Protein AF-0000000070129165 (afdb_homodimer)

Sequence (294 aa):
MSQAIEGIQTKIGHTFGNQRLCDEALTAAGVTLRMSATSQVHHLDGNAALALIGDGILQIGVGLRSRGLGESKGEASDRLKNIVSNKNLASIFDTAQLGPHVIGNPSQWGAISAKTKATVVEALLGAVYVDAGIEAAFAVMRHLQIEMSQAIEGIQTKIGHTFGNQRLCDEALTAAGVTLRMSATSQVHHLDGNAALALIGDGILQIGVGLRSRGLGESKGEASDRLKNIVSNKNLASIFDTAQLGPHVIGNPSQWGAISAKTKATVVEALLGAVYVDAGIEAAFAVMRHLQIE

Organism: Pyricularia oryzae (strain 70-15 / ATCC MYA-4617 / FGSC 8958) (NCBI:txid242507)

InterPro domains:
  IPR000999 Ribonuclease III domain [PF00636] (49-133)
  IPR000999 Ribonuclease III domain [PS50142] (5-133)
  IPR000999 Ribonuclease III domain [SM00535] (20-147)
  IPR000999 Ribonuclease III domain [cd00593] (20-144)
  IPR036389 Ribonuclease III, endonuclease domain superfamily [G3DSA:1.10.1520.10] (4-146)
  IPR036389 Ribonuclease III, endonuclease domain superfamily [SSF69065] (3-145)

pLDDT: mean 90.14, std 11.99, range [49.09, 98.81]

Solvent-accessible surface area (backbone atoms only — not comparable to full-atom values): 14797 Å² total; per-residue (Å²): 126,58,70,66,55,54,52,50,25,62,57,43,68,46,82,66,85,52,57,64,40,55,55,36,15,30,20,32,62,80,38,80,40,79,42,68,68,65,103,57,76,40,46,31,30,28,14,39,35,32,18,38,21,12,49,11,50,53,35,29,53,47,15,53,51,27,49,75,69,29,42,43,58,68,54,39,51,52,49,44,52,52,54,70,25,40,69,47,29,22,50,42,31,56,75,54,61,48,67,91,65,54,38,64,67,80,44,87,80,71,55,72,46,47,60,58,34,20,43,33,51,23,1,42,36,18,29,37,26,76,65,64,31,64,69,52,23,49,51,27,36,45,67,59,61,68,104,127,60,69,67,55,54,53,48,24,62,56,42,69,48,82,68,87,53,58,64,41,56,54,37,16,32,20,31,62,80,39,80,38,81,42,67,70,64,101,56,76,41,46,32,28,28,14,38,34,34,18,39,22,13,49,11,51,52,35,29,53,48,16,52,49,26,51,74,69,28,42,43,59,67,57,41,51,52,50,44,53,51,54,70,24,40,69,48,29,22,50,43,31,58,75,53,62,48,67,91,65,55,38,65,69,82,44,88,79,72,55,72,46,49,61,57,33,20,42,34,50,24,2,43,36,17,28,37,26,76,64,64,31,64,69,50,24,51,50,27,36,45,68,58,61,67,105

Foldseek 3Di:
DPPLLVLLCVLLVHDFPDSVLLLLLQEFFQDWDWDCDDPDTDIDRRLQVLLVQLLVLLLVVLVVVCVVVVHDPVVSVVLSCVLLPLVNQLVLLVVSPSLVSHHDQVDPVSDRDSVRSSSSSSSVLSSQCVRPRSVSSVVSCVSSPSD/DPPLLVLLCVLLVHDFPDSVLLLLLQEFFQDWDWDCDDPDTDIDRRLQVLLVQLLVLLLVVLVVVCVVVVHDPVVSVVLSCVLLPLVNQLVLLVVSPSLVSHHDQVDPVSDRDSNRSSSSSSSVLSSQCVRPRSVSSVVSCVSSPSD

Radius of gyration: 19.72 Å; Cα contacts (8 Å, |Δi|>4): 554; chains: 2; bounding box: 50×63×51 Å

Nearest PDB structures (foldseek):
  3o2r-assembly2_D  TM=8.452E-01  e=4.285E-07  Campylobacter jejuni subsp. jejuni NCTC 11168 = ATCC 700819
  3n3w-assembly1_B  TM=8.036E-01  e=5.328E-07  Campylobacter jejuni subsp. jejuni NCTC 11168 = ATCC 700819
  1o0w-assembly1_A  TM=7.285E-01  e=4.708E-06  Thermotoga maritima
  3rv0-assembly1_A  TM=7.231E-01  e=2.612E-03  Vanderwaltozyma polyspora DSM 70294
  7dey-assembly2_D  TM=7.541E-01  e=2.437E-02  Scheffersomyces stipitis CBS 6054

Structure (mmCIF, N/CA/C/O backbone):
data_AF-0000000070129165-model_v1
#
loop_
_entity.id
_entity.type
_entity.pdbx_description
1 polymer 'RNase III domain-containing protein'
#
loop_
_atom_site.group_PDB
_atom_site.id
_atom_site.type_symbol
_atom_site.label_atom_id
_atom_site.label_alt_id
_atom_site.label_comp_id
_atom_site.label_asym_id
_atom_site.label_entity_id
_atom_site.label_seq_id
_atom_site.pdbx_PDB_ins_code
_atom_site.Cartn_x
_atom_site.Cartn_y
_atom_site.Cartn_z
_atom_site.occupancy
_atom_site.B_iso_or_equiv
_atom_site.auth_seq_id
_atom_site.auth_comp_id
_atom_site.auth_asym_id
_atom_site.auth_atom_id
_atom_site.pdbx_PDB_model_num
ATOM 1 N N . MET A 1 1 ? 1.977 -18.234 -25.859 1 54.56 1 MET A N 1
ATOM 2 C CA . MET A 1 1 ? 1.803 -18.172 -24.422 1 54.56 1 MET A CA 1
ATOM 3 C C . MET A 1 1 ? 1.59 -19.578 -23.844 1 54.56 1 MET A C 1
ATOM 5 O O . MET A 1 1 ? 0.8 -20.359 -24.359 1 54.56 1 MET A O 1
ATOM 9 N N . SER A 1 2 ? 2.389 -19.875 -22.781 1 67.75 2 SER A N 1
ATOM 10 C CA . SER A 1 2 ? 2.207 -21.234 -22.281 1 67.75 2 SER A CA 1
ATOM 11 C C . SER A 1 2 ? 0.788 -21.453 -21.766 1 67.75 2 SER A C 1
ATOM 13 O O . SER A 1 2 ? 0.12 -20.5 -21.359 1 67.75 2 SER A O 1
ATOM 15 N N . GLN A 1 3 ? 0.214 -22.531 -22.125 1 70.56 3 GLN A N 1
ATOM 16 C CA . GLN A 1 3 ? -1.115 -22.906 -21.656 1 70.56 3 GLN A CA 1
ATOM 17 C C . GLN A 1 3 ? -1.292 -22.594 -20.172 1 70.56 3 GLN A C 1
ATOM 19 O O . GLN A 1 3 ? -2.369 -22.172 -19.75 1 70.56 3 GLN A O 1
ATOM 24 N N . ALA A 1 4 ? -0.262 -22.641 -19.5 1 74 4 ALA A N 1
ATOM 25 C CA . ALA A 1 4 ? -0.307 -22.422 -18.062 1 74 4 ALA A CA 1
ATOM 26 C C . ALA A 1 4 ? -0.581 -20.953 -17.75 1 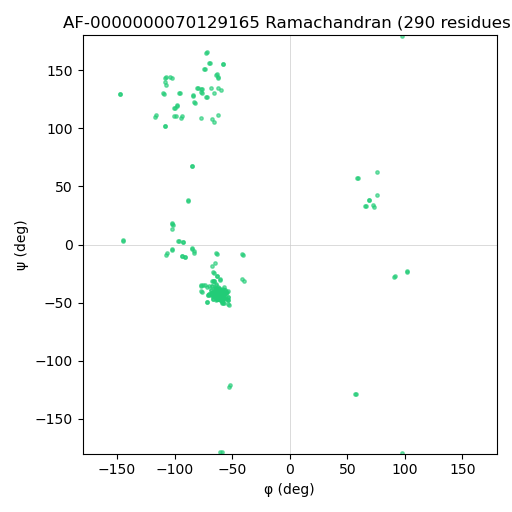74 4 ALA A C 1
ATOM 28 O O . ALA A 1 4 ? -1.402 -20.641 -16.891 1 74 4 ALA A O 1
ATOM 29 N N . ILE A 1 5 ? -0.028 -20.156 -18.547 1 81.56 5 ILE A N 1
ATOM 30 C CA . ILE A 1 5 ? -0.187 -18.719 -18.312 1 81.56 5 ILE A CA 1
ATOM 31 C C . ILE A 1 5 ? -1.601 -18.297 -18.688 1 81.56 5 ILE A C 1
ATOM 33 O O . ILE A 1 5 ? -2.203 -17.453 -18.016 1 81.56 5 ILE A O 1
ATOM 37 N N . GLU A 1 6 ? -2.107 -18.938 -19.719 1 84.12 6 GLU A N 1
ATOM 38 C CA . GLU A 1 6 ? -3.465 -18.609 -20.141 1 84.12 6 GLU A CA 1
ATOM 39 C C . GLU A 1 6 ? -4.484 -18.969 -19.062 1 84.12 6 GLU A C 1
ATOM 41 O O . GLU A 1 6 ? -5.453 -18.234 -18.859 1 84.12 6 GLU A O 1
ATOM 46 N N . GLY A 1 7 ? -4.254 -20.047 -18.5 1 87.38 7 GLY A N 1
ATOM 47 C CA . GLY A 1 7 ? -5.137 -20.484 -17.422 1 87.38 7 GLY A CA 1
ATOM 48 C C . GLY A 1 7 ? -5.156 -19.516 -16.25 1 87.38 7 GLY A C 1
ATOM 49 O O . GLY A 1 7 ? -6.223 -19.188 -15.727 1 87.38 7 GLY A O 1
ATOM 50 N N . ILE A 1 8 ? -4.047 -18.984 -15.922 1 90.19 8 ILE A N 1
ATOM 51 C CA . ILE A 1 8 ? -3.93 -18.078 -14.789 1 90.19 8 ILE A CA 1
ATOM 52 C C . ILE A 1 8 ? -4.617 -16.75 -15.125 1 90.19 8 ILE A C 1
ATOM 54 O O . ILE A 1 8 ? -5.32 -16.188 -14.289 1 90.19 8 ILE A O 1
ATOM 58 N N . GLN A 1 9 ? -4.383 -16.297 -16.281 1 93.19 9 GLN A N 1
ATOM 59 C CA . GLN A 1 9 ? -4.953 -15.031 -16.734 1 93.19 9 GLN A CA 1
ATOM 60 C C . GLN A 1 9 ? -6.48 -15.07 -16.672 1 93.19 9 GLN A C 1
ATOM 62 O O . GLN A 1 9 ? -7.109 -14.094 -16.25 1 93.19 9 GLN A O 1
ATOM 67 N N . THR A 1 10 ? -7.043 -16.234 -17.062 1 92.38 10 THR A N 1
ATOM 68 C CA . THR A 1 10 ? -8.492 -16.422 -16.984 1 92.38 10 THR A CA 1
ATOM 69 C C . THR A 1 10 ? -8.945 -16.438 -15.523 1 92.38 10 THR A C 1
ATOM 71 O O . THR A 1 10 ? -9.945 -15.805 -15.172 1 92.38 10 THR A O 1
ATOM 74 N N . LYS A 1 11 ? -8.227 -17.078 -14.734 1 93.88 11 LYS A N 1
ATOM 75 C CA . LYS A 1 11 ? -8.586 -17.25 -13.336 1 93.88 11 LYS A CA 1
ATOM 76 C C . LYS A 1 11 ? -8.547 -15.93 -12.578 1 93.88 11 LYS A C 1
ATOM 78 O O . LYS A 1 11 ? -9.344 -15.703 -11.672 1 93.88 11 LYS A O 1
ATOM 83 N N . ILE A 1 12 ? -7.637 -15.008 -12.992 1 95.56 12 ILE A N 1
ATOM 84 C CA . ILE A 1 12 ? -7.52 -13.766 -12.234 1 95.56 12 ILE A CA 1
ATOM 85 C C . ILE A 1 12 ? -8.227 -12.641 -12.984 1 95.56 12 ILE A C 1
ATOM 87 O O . ILE A 1 12 ? -8.312 -11.508 -12.492 1 95.56 12 ILE A O 1
ATOM 91 N N . GLY A 1 13 ? -8.727 -12.938 -14.18 1 96.25 13 GLY A N 1
ATOM 92 C CA . GLY A 1 13 ? -9.484 -11.961 -14.945 1 96.25 13 GLY A CA 1
ATOM 93 C C . GLY A 1 13 ? -8.625 -10.859 -15.531 1 96.25 13 GLY A C 1
ATOM 94 O O . GLY A 1 13 ? -9.031 -9.695 -15.555 1 96.25 13 GLY A O 1
ATOM 95 N N . HIS A 1 14 ? -7.375 -11.234 -15.906 1 97.75 14 HIS A N 1
ATOM 96 C CA . HIS A 1 14 ? -6.469 -10.242 -16.484 1 97.75 14 HIS A CA 1
ATOM 97 C C . HIS A 1 14 ? -5.539 -10.875 -17.5 1 97.75 14 HIS A C 1
ATOM 99 O O . HIS A 1 14 ? -4.91 -11.898 -17.234 1 97.75 14 HIS A O 1
ATOM 105 N N . THR A 1 15 ? -5.465 -10.273 -18.672 1 96.75 15 THR A N 1
ATOM 106 C CA . THR A 1 15 ? -4.512 -10.688 -19.703 1 96.75 15 THR A CA 1
ATOM 107 C C . THR A 1 15 ? -3.277 -9.797 -19.688 1 96.75 15 THR A C 1
ATOM 109 O O . THR A 1 15 ? -3.367 -8.602 -19.969 1 96.75 15 THR A O 1
ATOM 112 N N . PHE A 1 16 ? -2.189 -10.391 -19.453 1 96.88 16 PHE A N 1
ATOM 113 C CA . PHE A 1 16 ? -0.949 -9.641 -19.312 1 96.88 16 PHE A CA 1
ATOM 114 C C . PHE A 1 16 ? -0.438 -9.195 -20.688 1 96.88 16 PHE A C 1
ATOM 116 O O . PHE A 1 16 ? -0.355 -10 -21.609 1 96.88 16 PHE A O 1
ATOM 123 N N . GLY A 1 17 ? -0.117 -7.934 -20.781 1 96.12 17 GLY A N 1
ATOM 124 C CA . GLY A 1 17 ? 0.65 -7.488 -21.922 1 96.12 17 GLY A CA 1
ATOM 125 C C . GLY A 1 17 ? 2.057 -8.055 -21.969 1 96.12 17 GLY A C 1
ATOM 126 O O . GLY A 1 17 ? 2.551 -8.438 -23.031 1 96.12 17 GLY A O 1
ATOM 127 N N . ASN A 1 18 ? 2.729 -8.094 -20.781 1 94.69 18 ASN A N 1
ATOM 128 C CA . ASN A 1 18 ? 4.023 -8.727 -20.562 1 94.69 18 ASN A CA 1
ATOM 129 C C . ASN A 1 18 ? 3.889 -10 -19.734 1 94.69 18 ASN A C 1
ATOM 131 O O . ASN A 1 18 ? 3.869 -9.953 -18.516 1 94.69 18 ASN A O 1
ATOM 135 N N . GLN A 1 19 ? 3.941 -11.031 -20.359 1 92.69 19 GLN A N 1
ATOM 136 C CA . GLN A 1 19 ? 3.68 -12.312 -19.734 1 92.69 19 GLN A CA 1
ATOM 137 C C . GLN A 1 19 ? 4.75 -12.641 -18.688 1 92.69 19 GLN A C 1
ATOM 139 O O . GLN A 1 19 ? 4.512 -13.438 -17.781 1 92.69 19 GLN A O 1
ATOM 144 N N . ARG A 1 20 ? 5.902 -12.086 -18.828 1 92.12 20 ARG A N 1
ATOM 145 C CA . ARG A 1 20 ? 6.984 -12.344 -17.891 1 92.12 20 ARG A CA 1
ATOM 146 C C . ARG A 1 20 ? 6.59 -11.914 -16.484 1 92.12 20 ARG A C 1
ATOM 148 O O . ARG A 1 20 ? 7.078 -12.469 -15.492 1 92.12 20 ARG A O 1
ATOM 155 N N . LEU A 1 21 ? 5.738 -10.906 -16.422 1 95.62 21 LEU A N 1
ATOM 156 C CA . LEU A 1 21 ? 5.258 -10.438 -15.117 1 95.62 21 LEU A CA 1
ATOM 157 C C . LEU A 1 21 ? 4.445 -11.516 -14.414 1 95.62 21 LEU A C 1
ATOM 159 O O . LEU A 1 21 ? 4.543 -11.688 -13.195 1 95.62 21 LEU A O 1
ATOM 163 N N . CYS A 1 22 ? 3.68 -12.211 -15.195 1 94.81 22 CYS A N 1
ATOM 164 C CA . CYS A 1 22 ? 2.912 -13.32 -14.633 1 94.81 22 CYS A CA 1
ATOM 165 C C . CYS A 1 22 ? 3.836 -14.43 -14.141 1 94.81 22 CYS A C 1
ATOM 167 O O . CYS A 1 22 ? 3.658 -14.945 -13.039 1 94.81 22 CYS A O 1
ATOM 169 N N . ASP A 1 23 ? 4.797 -14.734 -14.938 1 92.12 23 ASP A N 1
ATOM 170 C CA . ASP A 1 23 ? 5.766 -15.766 -14.555 1 92.12 23 ASP A CA 1
ATOM 171 C C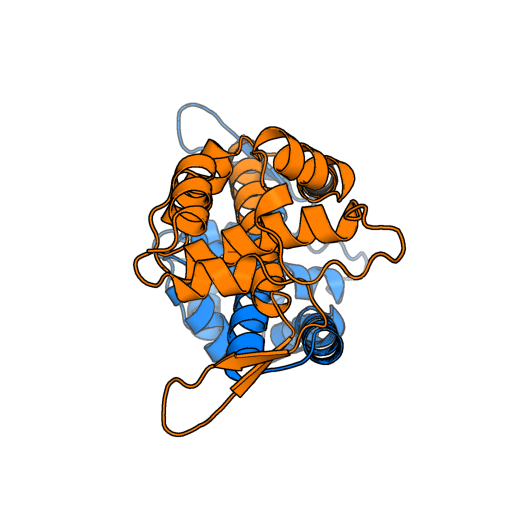 . ASP A 1 23 ? 6.492 -15.383 -13.266 1 92.12 23 ASP A C 1
ATOM 173 O O . ASP A 1 23 ? 6.684 -16.219 -12.383 1 92.12 23 ASP A O 1
ATOM 177 N N . GLU A 1 24 ? 6.914 -14.156 -13.242 1 93.88 24 GLU A N 1
ATOM 178 C CA . GLU A 1 24 ? 7.598 -13.664 -12.055 1 93.88 24 GLU A CA 1
ATOM 179 C C . GLU A 1 24 ? 6.707 -13.789 -10.82 1 93.88 24 GLU A C 1
ATOM 181 O O . GLU A 1 24 ? 7.168 -14.227 -9.758 1 93.88 24 GLU A O 1
ATOM 186 N N . ALA A 1 25 ? 5.434 -13.438 -10.938 1 96.56 25 ALA A N 1
ATOM 187 C CA . ALA A 1 25 ? 4.496 -13.461 -9.82 1 96.56 25 ALA A CA 1
ATOM 188 C C . ALA A 1 25 ? 4.301 -14.875 -9.297 1 96.56 25 ALA A C 1
ATOM 190 O O . ALA A 1 25 ? 4.059 -15.078 -8.102 1 96.56 25 ALA A O 1
ATOM 191 N N . LEU A 1 26 ? 4.484 -15.852 -10.164 1 94.12 26 LEU A N 1
ATOM 192 C CA . LEU A 1 26 ? 4.219 -17.234 -9.82 1 94.12 26 LEU A CA 1
ATOM 193 C C . LEU A 1 26 ? 5.484 -17.922 -9.312 1 94.12 26 LEU A C 1
ATOM 195 O O . LEU A 1 26 ? 5.445 -19.094 -8.914 1 94.12 26 LEU A O 1
ATOM 199 N N . THR A 1 27 ? 6.504 -17.203 -9.234 1 92.12 27 THR A N 1
ATOM 200 C CA . THR A 1 27 ? 7.77 -17.75 -8.766 1 92.12 27 THR A CA 1
ATOM 201 C C . THR A 1 27 ? 8.008 -17.391 -7.305 1 92.12 27 THR A C 1
ATOM 203 O O . THR A 1 27 ? 8.109 -16.219 -6.957 1 92.12 27 THR A O 1
ATOM 206 N N . ALA A 1 28 ? 8.078 -18.391 -6.48 1 90.12 28 ALA A N 1
ATOM 207 C CA . ALA A 1 28 ? 8.211 -18.188 -5.039 1 90.12 28 ALA A CA 1
ATOM 208 C C . ALA A 1 28 ? 9.461 -17.375 -4.711 1 90.12 28 ALA A C 1
ATOM 210 O O . ALA A 1 28 ? 10.461 -17.453 -5.426 1 90.12 28 ALA A O 1
ATOM 211 N N . ALA A 1 29 ? 9.383 -16.734 -3.582 1 84.62 29 ALA A N 1
ATOM 212 C CA . ALA A 1 29 ? 10.547 -16.016 -3.062 1 84.62 29 ALA A CA 1
ATOM 213 C C . ALA A 1 29 ? 11.703 -16.984 -2.775 1 84.62 29 ALA A C 1
ATOM 215 O O . ALA A 1 29 ? 11.477 -18.109 -2.34 1 84.62 29 ALA A O 1
ATOM 216 N N . GLY A 1 30 ? 12.883 -16.5 -3.045 1 82.44 30 GLY A N 1
ATOM 217 C CA . GLY A 1 30 ? 14.047 -17.344 -2.838 1 82.44 30 GLY A CA 1
ATOM 218 C C . GLY A 1 30 ? 14.602 -17.938 -4.125 1 82.44 30 GLY A C 1
ATOM 219 O O . GLY A 1 30 ? 15.75 -18.391 -4.164 1 82.44 30 GLY A O 1
ATOM 220 N N . VAL A 1 31 ? 13.695 -17.984 -5.07 1 82.06 31 VAL A N 1
ATOM 221 C CA . VAL A 1 31 ? 14.148 -18.438 -6.383 1 82.06 31 VAL A CA 1
ATOM 222 C C . VAL A 1 31 ? 14.75 -17.266 -7.152 1 82.06 31 VAL A C 1
ATOM 224 O O . VAL A 1 31 ? 14.133 -16.203 -7.266 1 82.06 31 VAL A O 1
ATOM 227 N N . THR A 1 32 ? 15.891 -17.422 -7.645 1 83.81 32 THR A N 1
ATOM 228 C CA . THR A 1 32 ? 16.547 -16.344 -8.398 1 83.81 32 THR A CA 1
ATOM 229 C C . THR A 1 32 ? 16.062 -16.328 -9.844 1 83.81 32 THR A C 1
ATOM 231 O O . THR A 1 32 ? 16.109 -17.359 -10.531 1 83.81 32 THR A O 1
ATOM 234 N N . LEU A 1 33 ? 15.523 -15.203 -10.273 1 84 33 LEU A N 1
ATOM 235 C CA . LEU A 1 33 ? 15.109 -15 -11.664 1 84 33 LEU A CA 1
ATOM 236 C C . LEU A 1 33 ? 16.031 -14.008 -12.359 1 84 33 LEU A C 1
ATOM 238 O O . LEU A 1 33 ? 16.328 -12.945 -11.812 1 84 33 LEU A O 1
ATOM 242 N N . ARG A 1 34 ? 16.484 -14.344 -13.453 1 79.06 34 ARG A N 1
ATOM 243 C CA . ARG A 1 34 ? 17.344 -13.461 -14.234 1 79.06 34 ARG A CA 1
ATOM 244 C C . ARG A 1 34 ? 16.531 -12.648 -15.234 1 79.06 34 ARG A C 1
ATOM 246 O O . ARG A 1 34 ? 15.742 -13.203 -16 1 79.06 34 ARG A O 1
ATOM 253 N N . MET A 1 35 ? 16.406 -11.398 -15.039 1 72.31 35 MET A N 1
ATOM 254 C CA . MET A 1 35 ? 15.711 -10.539 -16 1 72.31 35 MET A CA 1
ATOM 255 C C . MET A 1 35 ? 16.719 -9.789 -16.875 1 72.31 35 MET A C 1
ATOM 257 O O . MET A 1 35 ? 17.719 -9.289 -16.375 1 72.31 35 MET A O 1
ATOM 261 N N . SER A 1 36 ? 16.734 -10.172 -18.109 1 62.53 36 SER A N 1
ATOM 262 C CA . SER A 1 36 ? 17.688 -9.555 -19.031 1 62.53 36 SER A CA 1
ATOM 263 C C . SER A 1 36 ? 17.094 -8.297 -19.656 1 62.53 36 SER A C 1
ATOM 265 O O . SER A 1 36 ? 16.188 -8.375 -20.484 1 62.53 36 SER A O 1
ATOM 267 N N . ALA A 1 37 ? 16.391 -7.566 -18.984 1 52.41 37 ALA A N 1
ATOM 268 C CA . ALA A 1 37 ? 16 -6.449 -19.844 1 52.41 37 ALA A CA 1
ATOM 269 C C . ALA A 1 37 ? 17.219 -5.805 -20.484 1 52.41 37 ALA A C 1
ATOM 271 O O . ALA A 1 37 ? 17.891 -6.426 -21.312 1 52.41 37 ALA A O 1
ATOM 272 N N . THR A 1 38 ? 17.359 -4.457 -20.219 1 49.09 38 THR A N 1
ATOM 273 C CA . THR A 1 38 ? 18.484 -3.777 -20.859 1 49.09 38 THR A CA 1
ATOM 274 C C . THR A 1 38 ? 19.812 -4.422 -20.453 1 49.09 38 THR A C 1
ATOM 276 O O . THR A 1 38 ? 19.844 -5.293 -19.594 1 49.09 38 THR A O 1
ATOM 279 N N . SER A 1 39 ? 20.969 -3.838 -20.969 1 52.66 39 SER A N 1
ATOM 280 C CA . SER A 1 39 ? 22.375 -4.215 -20.859 1 52.66 39 SER A CA 1
ATOM 281 C C . SER A 1 39 ? 22.719 -4.664 -19.438 1 52.66 39 SER A C 1
ATOM 283 O O . SER A 1 39 ? 23.812 -5.148 -19.188 1 52.66 39 SER A O 1
ATOM 285 N N . GLN A 1 40 ? 21.734 -4.473 -18.531 1 56.25 40 GLN A N 1
ATOM 286 C CA . GLN A 1 40 ? 22.109 -4.855 -17.172 1 56.25 40 GLN A CA 1
ATOM 287 C C . GLN A 1 40 ? 21.234 -6.004 -16.672 1 56.25 40 GLN A C 1
ATOM 289 O O . GLN A 1 40 ? 20 -5.945 -16.766 1 56.25 40 GLN A O 1
ATOM 294 N N . VAL A 1 41 ? 21.797 -7.172 -16.531 1 60.84 41 VAL A N 1
ATOM 295 C CA . VAL A 1 41 ? 21.188 -8.367 -15.969 1 60.84 41 VAL A CA 1
ATOM 296 C C . VAL A 1 41 ? 20.891 -8.164 -14.484 1 60.84 41 VAL A C 1
ATOM 298 O O . VAL A 1 41 ? 21.766 -7.773 -13.719 1 60.84 41 VAL A O 1
ATOM 301 N N . HIS A 1 42 ? 19.531 -7.961 -14.148 1 70.62 42 HIS A N 1
ATOM 302 C CA . HIS A 1 42 ? 19.266 -7.945 -12.719 1 70.62 42 HIS A CA 1
ATOM 303 C C . HIS A 1 42 ? 18.547 -9.219 -12.273 1 70.62 42 HIS A C 1
ATOM 305 O O . HIS A 1 42 ? 17.922 -9.906 -13.094 1 70.62 42 HIS A O 1
ATOM 311 N N . HIS A 1 43 ? 18.969 -9.586 -11.039 1 83.69 43 HIS A N 1
ATOM 312 C CA . HIS A 1 43 ? 18.375 -10.766 -10.414 1 83.69 43 HIS A CA 1
ATOM 313 C C . HIS A 1 43 ? 17.219 -10.391 -9.492 1 83.69 43 HIS A C 1
ATOM 315 O O . HIS A 1 43 ? 17.297 -9.391 -8.773 1 83.69 43 HIS A O 1
ATOM 321 N N . LEU A 1 44 ? 16.172 -11.094 -9.734 1 88.94 44 LEU A N 1
ATOM 322 C CA . LEU A 1 44 ? 15.016 -10.898 -8.859 1 88.94 44 LEU A CA 1
ATOM 323 C C . LEU A 1 44 ? 14.906 -12.039 -7.852 1 88.94 44 LEU A C 1
ATOM 325 O O . LEU A 1 44 ? 15.234 -13.188 -8.164 1 88.94 44 LEU A O 1
ATOM 329 N N . ASP A 1 45 ? 14.508 -11.75 -6.68 1 91.88 45 ASP A N 1
ATOM 330 C CA . ASP A 1 45 ? 14.211 -12.742 -5.645 1 91.88 45 ASP A CA 1
ATOM 331 C C . ASP A 1 45 ? 12.781 -13.258 -5.773 1 91.88 45 ASP A C 1
ATOM 333 O O . ASP A 1 45 ? 11.93 -12.961 -4.934 1 91.88 45 ASP A O 1
ATOM 337 N N . GLY A 1 46 ? 12.562 -13.992 -6.871 1 93.88 46 GLY A N 1
ATOM 338 C CA . GLY A 1 46 ? 11.227 -14.477 -7.172 1 93.88 46 GLY A CA 1
ATOM 339 C C . GLY A 1 46 ? 10.203 -13.359 -7.289 1 93.88 46 GLY A C 1
ATOM 340 O O . GLY A 1 46 ? 10.422 -12.383 -8.008 1 93.88 46 GLY A O 1
ATOM 341 N N . ASN A 1 47 ? 9.148 -13.586 -6.547 1 95.88 47 ASN A N 1
ATOM 342 C CA . ASN A 1 47 ? 8.062 -12.617 -6.664 1 95.88 47 ASN A CA 1
ATOM 343 C C . ASN A 1 47 ? 8.047 -11.656 -5.48 1 95.88 47 ASN A C 1
ATOM 345 O O . ASN A 1 47 ? 7.059 -10.953 -5.258 1 95.88 47 ASN A O 1
ATOM 349 N N . ALA A 1 48 ? 9.109 -11.547 -4.746 1 95.5 48 ALA A N 1
ATOM 350 C CA . ALA A 1 48 ? 9.133 -10.82 -3.48 1 95.5 48 ALA A CA 1
ATOM 351 C C . ALA A 1 48 ? 8.812 -9.344 -3.693 1 95.5 48 ALA A C 1
ATOM 353 O O . ALA A 1 48 ? 8 -8.766 -2.965 1 95.5 48 ALA A O 1
ATOM 354 N N . ALA A 1 49 ? 9.414 -8.75 -4.637 1 96.12 49 ALA A N 1
ATOM 355 C CA . ALA A 1 49 ? 9.18 -7.332 -4.879 1 96.12 49 ALA A CA 1
ATOM 356 C C . ALA A 1 49 ? 7.758 -7.09 -5.375 1 96.12 49 ALA A C 1
ATOM 358 O O . ALA A 1 49 ? 7.109 -6.121 -4.969 1 96.12 49 ALA A O 1
ATOM 359 N N . LEU A 1 50 ? 7.285 -7.934 -6.242 1 97.88 50 LEU A N 1
ATOM 360 C CA . LEU A 1 50 ? 5.906 -7.828 -6.715 1 97.88 50 LEU A CA 1
ATOM 361 C C . LEU A 1 50 ? 4.926 -7.992 -5.559 1 97.88 50 LEU A C 1
ATOM 363 O O . LEU A 1 50 ? 3.898 -7.312 -5.512 1 97.88 50 LEU A O 1
ATOM 367 N N . ALA A 1 51 ? 5.258 -8.898 -4.68 1 98.25 51 ALA A N 1
ATOM 368 C CA . ALA A 1 51 ? 4.402 -9.117 -3.518 1 98.25 51 ALA A CA 1
ATOM 369 C C . ALA A 1 51 ? 4.328 -7.867 -2.646 1 98.25 51 ALA A C 1
ATOM 371 O O . ALA A 1 51 ? 3.27 -7.539 -2.111 1 98.25 51 ALA A O 1
ATOM 372 N N . LEU A 1 52 ? 5.438 -7.25 -2.508 1 98 52 LEU A N 1
ATOM 373 C CA . LEU A 1 52 ? 5.461 -6 -1.756 1 98 52 LEU A CA 1
ATOM 374 C C . LEU A 1 52 ? 4.555 -4.961 -2.402 1 98 52 LEU A C 1
ATOM 376 O O . LEU A 1 52 ? 3.797 -4.273 -1.712 1 98 52 LEU A O 1
ATOM 380 N N . ILE A 1 53 ? 4.613 -4.859 -3.643 1 98.5 53 ILE A N 1
ATOM 381 C CA . ILE A 1 53 ? 3.766 -3.947 -4.402 1 98.5 53 ILE A CA 1
ATOM 382 C C . ILE A 1 53 ? 2.299 -4.332 -4.223 1 98.5 53 ILE A C 1
ATOM 384 O O . ILE A 1 53 ? 1.457 -3.479 -3.93 1 98.5 53 ILE A O 1
ATOM 388 N N . GLY A 1 54 ? 2.027 -5.598 -4.355 1 98.69 54 GLY A N 1
ATOM 389 C CA . GLY A 1 54 ? 0.667 -6.086 -4.211 1 98.69 54 GLY A CA 1
ATOM 390 C C . GLY A 1 54 ? 0.084 -5.828 -2.832 1 98.69 54 GLY A C 1
ATOM 391 O O . GLY A 1 54 ? -1.1 -5.512 -2.703 1 98.69 54 GLY A O 1
ATOM 392 N N . ASP A 1 55 ? 0.918 -6.027 -1.839 1 98.06 55 ASP A N 1
ATOM 393 C CA . ASP A 1 55 ? 0.494 -5.719 -0.476 1 98.06 55 ASP A CA 1
ATOM 394 C C . ASP A 1 55 ? 0.057 -4.262 -0.352 1 98.06 55 ASP A C 1
ATOM 396 O O . ASP A 1 55 ? -0.952 -3.965 0.291 1 98.06 55 ASP A O 1
ATOM 400 N N . GLY A 1 56 ? 0.806 -3.381 -0.944 1 98.38 56 GLY A N 1
ATOM 401 C CA . GLY A 1 56 ? 0.423 -1.978 -0.972 1 98.38 56 GLY A CA 1
ATOM 402 C C . GLY A 1 56 ? -0.912 -1.737 -1.65 1 98.38 56 GLY A C 1
ATOM 403 O O . GLY A 1 56 ? -1.712 -0.922 -1.187 1 98.38 56 GLY A O 1
ATOM 404 N N . ILE A 1 57 ? -1.123 -2.42 -2.717 1 98.56 57 ILE A N 1
ATOM 405 C CA . ILE A 1 57 ? -2.367 -2.279 -3.463 1 98.56 57 ILE A CA 1
ATOM 406 C C . ILE A 1 57 ? -3.545 -2.699 -2.586 1 98.56 57 ILE A C 1
ATOM 408 O O . ILE A 1 57 ? -4.586 -2.035 -2.572 1 98.56 57 ILE A O 1
ATOM 412 N N . LEU A 1 58 ? -3.406 -3.783 -1.887 1 98.19 58 LEU A N 1
ATOM 413 C CA . LEU A 1 58 ? -4.449 -4.238 -0.973 1 98.19 58 LEU A CA 1
ATOM 414 C C . LEU A 1 58 ? -4.754 -3.174 0.075 1 98.19 58 LEU A C 1
ATOM 416 O O . LEU A 1 58 ? -5.922 -2.898 0.363 1 98.19 58 LEU A O 1
ATOM 420 N N . GLN A 1 59 ? -3.703 -2.617 0.552 1 98.06 59 GLN A N 1
ATOM 421 C CA . GLN A 1 59 ? -3.855 -1.602 1.589 1 98.06 59 GLN A CA 1
ATOM 422 C C . GLN A 1 59 ? -4.59 -0.376 1.053 1 98.06 59 GLN A C 1
ATOM 424 O O . GLN A 1 59 ? -5.465 0.175 1.727 1 98.06 59 GLN A O 1
ATOM 429 N N . ILE A 1 60 ? -4.234 0.044 -0.124 1 98.5 60 ILE A N 1
ATOM 430 C CA . ILE A 1 60 ? -4.91 1.18 -0.741 1 98.5 60 ILE A CA 1
ATOM 431 C C . ILE A 1 60 ? -6.391 0.852 -0.939 1 98.5 60 ILE A C 1
ATOM 433 O O . ILE A 1 60 ? -7.258 1.67 -0.631 1 98.5 60 ILE A O 1
ATOM 437 N N . GLY A 1 61 ? -6.656 -0.318 -1.437 1 97.56 61 GLY A N 1
ATOM 438 C CA . GLY A 1 61 ? -8.039 -0.733 -1.629 1 97.56 61 GLY A CA 1
ATOM 439 C C . GLY A 1 61 ? -8.859 -0.691 -0.352 1 97.56 61 GLY A C 1
ATOM 440 O O . GLY A 1 61 ? -9.977 -0.18 -0.344 1 97.56 61 GLY A O 1
ATOM 441 N N . VAL A 1 62 ? -8.32 -1.216 0.719 1 96.56 62 VAL A N 1
ATOM 442 C CA . VAL A 1 62 ? -9 -1.222 2.01 1 96.56 62 VAL A CA 1
ATOM 443 C C . VAL A 1 62 ? -9.188 0.212 2.5 1 96.56 62 VAL A C 1
ATOM 445 O O . VAL A 1 62 ? -10.25 0.558 3.029 1 96.56 62 VAL A O 1
ATOM 448 N N . GLY A 1 63 ? -8.156 1.012 2.363 1 97 63 GLY A N 1
ATOM 449 C CA . GLY A 1 63 ? -8.242 2.406 2.762 1 97 63 GLY A CA 1
ATOM 450 C C . GLY A 1 63 ? -9.352 3.16 2.045 1 97 63 GLY A C 1
ATOM 451 O O . GLY A 1 63 ? -10.086 3.932 2.666 1 97 63 GLY A O 1
ATOM 452 N N . LEU A 1 64 ? -9.438 2.953 0.753 1 96.94 64 LEU A N 1
ATOM 453 C CA . LEU A 1 64 ? -10.469 3.609 -0.039 1 96.94 64 LEU A CA 1
ATOM 454 C C . LEU A 1 64 ? -11.859 3.186 0.425 1 96.94 64 LEU A C 1
ATOM 456 O O . LEU A 1 64 ? -12.75 4.023 0.574 1 96.94 64 LEU A O 1
ATOM 460 N N . ARG A 1 65 ? -12 1.949 0.633 1 94.75 65 ARG A N 1
ATOM 461 C CA . ARG A 1 65 ? -13.289 1.45 1.1 1 94.75 65 ARG A CA 1
ATOM 462 C C . ARG A 1 65 ? -13.625 2.004 2.48 1 94.75 65 ARG A C 1
ATOM 464 O O . ARG A 1 65 ? -14.75 2.451 2.723 1 94.75 65 ARG A O 1
ATOM 471 N N . SER A 1 66 ? -12.695 1.929 3.307 1 94.19 66 SER A N 1
ATOM 472 C CA . SER A 1 66 ? -12.891 2.436 4.66 1 94.19 66 SER A CA 1
ATOM 473 C C . SER A 1 66 ? -13.281 3.91 4.648 1 94.19 66 SER A C 1
ATOM 475 O O . SER A 1 66 ? -14.164 4.332 5.395 1 94.19 66 SER A O 1
ATOM 477 N N . ARG A 1 67 ? -12.617 4.633 3.887 1 94.19 67 ARG A N 1
ATOM 478 C CA . ARG A 1 67 ? -12.922 6.055 3.777 1 94.19 67 ARG A CA 1
ATOM 479 C C . ARG A 1 67 ? -14.344 6.277 3.295 1 94.19 67 ARG A C 1
ATOM 481 O O . ARG A 1 67 ? -15.062 7.125 3.824 1 94.19 67 ARG A O 1
ATOM 488 N N . GLY A 1 68 ? -14.727 5.516 2.33 1 93 68 GLY A N 1
ATOM 489 C CA . GLY A 1 68 ? -16.062 5.633 1.773 1 93 68 GLY A CA 1
ATOM 490 C C . GLY A 1 68 ? -17.156 5.25 2.758 1 93 68 GLY A C 1
ATOM 491 O O . GLY A 1 68 ? -18.25 5.828 2.738 1 93 68 GLY A O 1
ATOM 492 N N . LEU A 1 69 ? -16.828 4.34 3.619 1 91.44 69 LEU A N 1
ATOM 493 C CA . LEU A 1 69 ? -17.812 3.844 4.578 1 91.44 69 LEU A CA 1
ATOM 494 C C . LEU A 1 69 ? -17.781 4.66 5.867 1 91.44 69 LEU A C 1
ATOM 496 O O . LEU A 1 69 ? -18.625 4.488 6.738 1 91.44 69 LEU A O 1
ATOM 500 N N . GLY A 1 70 ? -16.766 5.48 5.973 1 91.31 70 GLY A N 1
ATOM 501 C CA . GLY A 1 70 ? -16.609 6.234 7.207 1 91.31 70 GLY A CA 1
ATOM 502 C C . GLY A 1 70 ? -16.234 5.367 8.391 1 91.31 70 GLY A C 1
ATOM 503 O O . GLY A 1 70 ? -16.75 5.562 9.5 1 91.31 70 GLY A O 1
ATOM 504 N N . GLU A 1 71 ? -15.414 4.406 8.172 1 92.62 71 GLU A N 1
ATOM 505 C CA . GLU A 1 71 ? -14.992 3.5 9.234 1 92.62 71 GLU A CA 1
ATOM 506 C C . GLU A 1 71 ? -14.008 4.184 10.188 1 92.62 71 GLU A C 1
ATOM 508 O O . GLU A 1 71 ? -13.25 5.066 9.773 1 92.62 71 GLU A O 1
ATOM 513 N N . SER A 1 72 ? -14.047 3.725 11.422 1 93.06 72 SER A N 1
ATOM 514 C CA . SER A 1 72 ? -13.031 4.152 12.383 1 93.06 72 SER A CA 1
ATOM 515 C C . SER A 1 72 ? -11.68 3.523 12.07 1 93.06 72 SER A C 1
ATOM 517 O O . SER A 1 72 ? -11.594 2.582 11.281 1 93.06 72 SER A O 1
ATOM 519 N N . LYS A 1 73 ? -10.672 4.09 12.703 1 93.88 73 LYS A N 1
ATOM 520 C CA . LYS A 1 73 ? -9.336 3.516 12.578 1 93.88 73 LYS A CA 1
ATOM 521 C C . LYS A 1 73 ? -9.336 2.041 12.977 1 93.88 73 LYS A C 1
ATOM 523 O O . LYS A 1 73 ? -8.734 1.211 12.289 1 93.88 73 LYS A O 1
ATOM 528 N N . GLY A 1 74 ? -9.977 1.766 14.109 1 95.19 74 GLY A N 1
ATOM 529 C CA . GLY A 1 74 ? -10.047 0.393 14.586 1 95.19 74 GLY A CA 1
ATOM 530 C C . GLY A 1 74 ? -10.727 -0.543 13.602 1 95.19 74 GLY A C 1
ATOM 531 O O . GLY A 1 74 ? -10.234 -1.642 13.344 1 95.19 74 GLY A O 1
ATOM 532 N N . GLU A 1 75 ? -11.828 -0.142 13.062 1 95.06 75 GLU A N 1
ATOM 533 C CA . GLU A 1 75 ? -12.57 -0.946 12.094 1 95.06 75 GLU A CA 1
ATOM 534 C C . GLU A 1 75 ? -11.742 -1.187 10.836 1 95.06 75 GLU A C 1
ATOM 536 O O . GLU A 1 75 ? -11.695 -2.307 10.32 1 95.06 75 GLU A O 1
ATOM 541 N N . ALA A 1 76 ? -11.133 -0.128 10.352 1 94.88 76 ALA A N 1
ATOM 542 C CA . ALA A 1 76 ? -10.312 -0.233 9.148 1 94.88 76 ALA A CA 1
ATOM 543 C C . ALA A 1 76 ? -9.117 -1.158 9.375 1 94.88 76 ALA A C 1
ATOM 545 O O . ALA A 1 76 ? -8.773 -1.968 8.508 1 94.88 76 ALA A O 1
ATOM 546 N N . SER A 1 77 ? -8.477 -1.015 10.531 1 95.62 77 SER A N 1
ATOM 547 C CA . SER A 1 77 ? -7.34 -1.86 10.867 1 95.62 77 SER A CA 1
ATOM 548 C C . SER A 1 77 ? -7.742 -3.33 10.938 1 95.62 77 SER A C 1
ATOM 550 O O . SER A 1 77 ? -7.023 -4.199 10.438 1 95.62 77 SER A O 1
ATOM 552 N N . ASP A 1 78 ? -8.836 -3.561 11.531 1 96.62 78 ASP A N 1
ATOM 553 C CA . ASP A 1 78 ? -9.344 -4.926 11.625 1 96.62 78 ASP A CA 1
ATOM 554 C C . ASP A 1 78 ? -9.664 -5.492 10.242 1 96.62 78 ASP A C 1
ATOM 556 O O . ASP A 1 78 ? -9.344 -6.645 9.953 1 96.62 78 ASP A O 1
ATOM 560 N N . ARG A 1 79 ? -10.266 -4.723 9.445 1 95.38 79 ARG A N 1
ATOM 561 C CA . ARG A 1 79 ? -10.578 -5.148 8.086 1 95.38 79 ARG A CA 1
ATOM 562 C C . ARG A 1 79 ? -9.305 -5.461 7.305 1 95.38 79 ARG A C 1
ATOM 564 O O . ARG A 1 79 ? -9.227 -6.48 6.613 1 95.38 79 ARG A O 1
ATOM 571 N N . LEU A 1 80 ? -8.344 -4.57 7.414 1 96.75 80 LEU A N 1
ATOM 572 C CA . LEU A 1 80 ? -7.082 -4.789 6.719 1 96.75 80 LEU A CA 1
ATOM 573 C C . LEU A 1 80 ? -6.43 -6.09 7.172 1 96.75 80 LEU A C 1
ATOM 575 O O . LEU A 1 80 ? -6.027 -6.91 6.344 1 96.75 80 LEU A O 1
ATOM 579 N N . LYS A 1 81 ? -6.387 -6.25 8.445 1 97.19 81 LYS A N 1
ATOM 580 C CA . LYS A 1 81 ? -5.785 -7.457 9.008 1 97.19 81 LYS A CA 1
ATOM 581 C C . LYS A 1 81 ? -6.445 -8.711 8.445 1 97.19 81 LYS A C 1
ATOM 583 O O . LYS A 1 81 ? -5.762 -9.688 8.117 1 97.19 81 LYS A O 1
ATOM 588 N N . ASN A 1 82 ? -7.703 -8.664 8.344 1 96.88 82 ASN A N 1
ATOM 589 C CA . ASN A 1 82 ? -8.445 -9.812 7.84 1 96.88 82 ASN A CA 1
ATOM 590 C C . ASN A 1 82 ? -8.188 -10.039 6.352 1 96.88 82 ASN A C 1
ATOM 592 O O . ASN A 1 82 ? -7.988 -11.18 5.918 1 96.88 82 ASN A O 1
ATOM 596 N N . ILE A 1 83 ? -8.18 -9.016 5.621 1 96.94 83 ILE A N 1
ATOM 597 C CA . ILE A 1 83 ? -8.07 -9.086 4.172 1 96.94 83 ILE A CA 1
ATOM 598 C C . ILE A 1 83 ? -6.676 -9.578 3.785 1 96.94 83 ILE A C 1
ATOM 600 O O . ILE A 1 83 ? -6.527 -10.406 2.887 1 96.94 83 ILE A O 1
ATOM 604 N N . VAL A 1 84 ? -5.68 -9.086 4.551 1 97.25 84 VAL A N 1
ATOM 605 C CA . VAL A 1 84 ? -4.312 -9.352 4.117 1 97.25 84 VAL A CA 1
ATOM 606 C C . VAL A 1 84 ? -3.768 -10.57 4.855 1 97.25 84 VAL A C 1
ATOM 608 O O . VAL A 1 84 ? -2.604 -10.938 4.684 1 97.25 84 VAL A O 1
ATOM 611 N N . SER A 1 85 ? -4.59 -11.156 5.645 1 97.62 85 SER A N 1
ATOM 612 C CA . SER A 1 85 ? -4.113 -12.305 6.402 1 97.62 85 SER A CA 1
ATOM 613 C C . SER A 1 85 ? -3.719 -13.453 5.477 1 97.62 85 SER A C 1
ATOM 615 O O . SER A 1 85 ? -4.348 -13.664 4.438 1 97.62 85 SER A O 1
ATOM 617 N N . ASN A 1 86 ? -2.705 -14.172 5.926 1 97.25 86 ASN A N 1
ATOM 618 C CA . ASN A 1 86 ? -2.318 -15.359 5.172 1 97.25 86 ASN A CA 1
ATOM 619 C C . ASN A 1 86 ? -3.494 -16.312 4.992 1 97.25 86 ASN A C 1
ATOM 621 O O . ASN A 1 86 ? -3.666 -16.906 3.92 1 97.25 86 ASN A O 1
ATOM 625 N N . LYS A 1 87 ? -4.254 -16.453 6.012 1 97.12 87 LYS A N 1
ATOM 626 C CA . LYS A 1 87 ? -5.398 -17.359 5.957 1 97.12 87 LYS A CA 1
ATOM 627 C C . LYS A 1 87 ? -6.359 -16.969 4.84 1 97.12 87 LYS A C 1
ATOM 629 O O . LYS A 1 87 ? -6.738 -17.797 4.012 1 97.12 87 LYS A O 1
ATOM 634 N N . ASN A 1 88 ? -6.746 -15.688 4.773 1 97.75 88 ASN A N 1
ATOM 635 C CA . ASN A 1 88 ? -7.691 -15.219 3.764 1 97.75 88 ASN A CA 1
ATOM 636 C C . ASN A 1 88 ? -7.102 -15.305 2.359 1 97.75 88 ASN A C 1
ATOM 638 O O . ASN A 1 88 ? -7.734 -15.828 1.444 1 97.75 88 ASN A O 1
ATOM 642 N N . LEU A 1 89 ? -5.906 -14.844 2.18 1 98.19 89 LEU A N 1
ATOM 643 C CA . LEU A 1 89 ? -5.281 -14.82 0.862 1 98.19 89 LEU A CA 1
ATOM 644 C C . LEU A 1 89 ? -4.996 -16.234 0.368 1 98.19 89 LEU A C 1
ATOM 646 O O . LEU A 1 89 ? -5.09 -16.516 -0.83 1 98.19 89 LEU A O 1
ATOM 650 N N . ALA A 1 90 ? -4.629 -17.094 1.323 1 97.12 90 ALA A N 1
ATOM 651 C CA . ALA A 1 90 ? -4.434 -18.484 0.945 1 97.12 90 ALA A CA 1
ATOM 652 C C . ALA A 1 90 ? -5.742 -19.109 0.471 1 97.12 90 ALA A C 1
ATOM 654 O O . ALA A 1 90 ? -5.75 -19.922 -0.465 1 97.12 90 ALA A O 1
ATOM 655 N N . SER A 1 91 ? -6.844 -18.781 1.124 1 97.69 91 SER A N 1
ATOM 656 C CA . SER A 1 91 ? -8.148 -19.281 0.699 1 97.69 91 SER A CA 1
ATOM 657 C C . SER A 1 91 ? -8.484 -18.812 -0.711 1 97.69 91 SER A C 1
ATOM 659 O O . SER A 1 91 ? -9.031 -19.578 -1.513 1 97.69 91 SER A O 1
ATOM 661 N N . ILE A 1 92 ? -8.164 -17.609 -1.034 1 97.56 92 ILE A N 1
ATOM 662 C CA . ILE A 1 92 ? -8.383 -17.047 -2.361 1 97.56 92 ILE A CA 1
ATOM 663 C C . ILE A 1 92 ? -7.527 -17.781 -3.387 1 97.56 92 ILE A C 1
ATOM 665 O O . ILE A 1 92 ? -8 -18.125 -4.477 1 97.56 92 ILE A O 1
ATOM 669 N N . PHE A 1 93 ? -6.312 -18.016 -3.021 1 96.56 93 PHE A N 1
ATOM 670 C CA . PHE A 1 93 ? -5.383 -18.781 -3.834 1 96.56 93 PHE A CA 1
ATOM 671 C C . PHE A 1 93 ? -5.984 -20.141 -4.195 1 96.56 93 PHE A C 1
ATOM 673 O O . PHE A 1 93 ? -5.961 -20.547 -5.359 1 96.56 93 PHE A O 1
ATOM 680 N N . ASP A 1 94 ? -6.504 -20.797 -3.229 1 96.25 94 ASP A N 1
ATOM 681 C CA . ASP A 1 94 ? -7.062 -22.125 -3.418 1 96.25 94 ASP A CA 1
ATOM 682 C C . ASP A 1 94 ? -8.352 -22.078 -4.234 1 96.25 94 ASP A C 1
ATOM 684 O O . ASP A 1 94 ? -8.562 -22.891 -5.129 1 96.25 94 ASP A O 1
ATOM 688 N N . THR A 1 95 ? -9.211 -21.141 -3.961 1 96.12 95 THR A N 1
ATOM 689 C CA . THR A 1 95 ? -10.477 -20.984 -4.672 1 96.12 95 THR A CA 1
ATOM 690 C C . THR A 1 95 ? -10.227 -20.703 -6.156 1 96.12 95 THR A C 1
ATOM 692 O O . THR A 1 95 ? -10.945 -21.219 -7.012 1 96.12 95 THR A O 1
ATOM 695 N N . ALA A 1 96 ? -9.188 -19.938 -6.418 1 95.12 96 ALA A N 1
ATOM 696 C CA . ALA A 1 96 ? -8.859 -19.594 -7.797 1 95.12 96 ALA A CA 1
ATOM 697 C C . ALA A 1 96 ? -8.039 -20.688 -8.469 1 95.12 96 ALA A C 1
ATOM 699 O O . ALA A 1 96 ? -7.719 -20.594 -9.656 1 95.12 96 ALA A O 1
ATOM 700 N N . GLN A 1 97 ? -7.633 -21.719 -7.715 1 93.5 97 GLN A N 1
ATOM 701 C CA . GLN A 1 97 ? -6.906 -22.875 -8.219 1 93.5 97 GLN A CA 1
ATOM 702 C C . GLN A 1 97 ? -5.594 -22.453 -8.883 1 93.5 97 GLN A C 1
ATOM 704 O O . GLN A 1 97 ? -5.312 -22.844 -10.016 1 93.5 97 GLN A O 1
ATOM 709 N N . LEU A 1 98 ? -4.793 -21.766 -8.094 1 93.12 98 LEU A N 1
ATOM 710 C CA . LEU A 1 98 ? -3.549 -21.219 -8.633 1 93.12 98 LEU A CA 1
ATOM 711 C C . LEU A 1 98 ? -2.391 -22.188 -8.406 1 93.12 98 LEU A C 1
ATOM 713 O O . LEU A 1 98 ? -1.309 -22.016 -8.969 1 93.12 98 LEU A O 1
ATOM 717 N N . GLY A 1 99 ? -2.521 -23.172 -7.688 1 88.56 99 GLY A N 1
ATOM 718 C CA . GLY A 1 99 ? -1.511 -24.094 -7.191 1 88.56 99 GLY A CA 1
ATOM 719 C C . GLY A 1 99 ? -0.639 -24.672 -8.289 1 88.56 99 GLY A C 1
ATOM 720 O O . GLY A 1 99 ? 0.587 -24.547 -8.242 1 88.56 99 GLY A O 1
ATOM 721 N N . PRO A 1 100 ? -1.21 -25.219 -9.312 1 86.12 100 PRO A N 1
ATOM 722 C CA . PRO A 1 100 ? -0.445 -25.906 -10.352 1 86.12 100 PRO A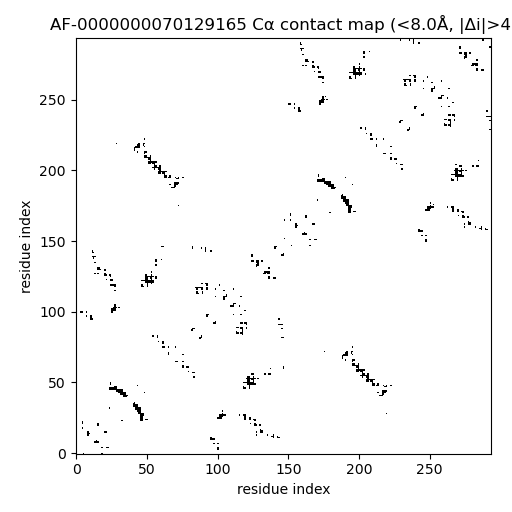 CA 1
ATOM 723 C C . PRO A 1 100 ? 0.502 -24.969 -11.102 1 86.12 100 PRO A C 1
ATOM 725 O O . PRO A 1 100 ? 1.397 -25.438 -11.812 1 86.12 100 PRO A O 1
ATOM 728 N N . HIS A 1 101 ? 0.409 -23.734 -10.859 1 84.81 101 HIS A N 1
ATOM 729 C CA . HIS A 1 101 ? 1.148 -22.781 -11.664 1 84.81 101 HIS A CA 1
ATOM 730 C C . HIS A 1 101 ? 2.334 -22.203 -10.891 1 84.81 101 HIS A C 1
ATOM 732 O O . HIS A 1 101 ? 3.168 -21.5 -11.453 1 84.81 101 HIS A O 1
ATOM 738 N N . VAL A 1 102 ? 2.41 -22.516 -9.641 1 88.38 102 VAL A N 1
ATOM 739 C CA . VAL A 1 102 ? 3.434 -21.922 -8.789 1 88.38 102 VAL A CA 1
ATOM 740 C C . VAL A 1 102 ? 4.766 -22.641 -8.992 1 88.38 102 VAL A C 1
ATOM 742 O O . VAL A 1 102 ? 4.809 -23.875 -9.047 1 88.38 102 VAL A O 1
ATOM 745 N N . ILE A 1 103 ? 5.781 -21.812 -9.117 1 82.25 103 ILE A N 1
ATOM 746 C CA . ILE A 1 103 ? 7.125 -22.344 -9.328 1 82.25 103 ILE A CA 1
ATOM 747 C C . ILE A 1 103 ? 7.961 -22.156 -8.07 1 82.25 103 ILE A C 1
ATOM 749 O O . ILE A 1 103 ? 7.992 -21.062 -7.496 1 82.25 103 ILE A O 1
ATOM 753 N N . GLY A 1 104 ? 8.797 -23.172 -7.688 1 76.75 104 GLY A N 1
ATOM 754 C CA . GLY A 1 104 ? 9.773 -23.062 -6.617 1 76.75 104 GLY A CA 1
ATOM 755 C C . GLY A 1 104 ? 9.148 -23.125 -5.234 1 76.75 104 GLY A C 1
ATOM 756 O O . GLY A 1 104 ? 9.547 -22.375 -4.336 1 76.75 104 GLY A O 1
ATOM 757 N N . ASN A 1 105 ? 8.234 -23.984 -4.996 1 65.38 105 ASN A N 1
ATOM 758 C CA . ASN A 1 105 ? 7.648 -24.172 -3.672 1 65.38 105 ASN A CA 1
ATOM 759 C C . ASN A 1 105 ? 8.688 -24.641 -2.658 1 65.38 105 ASN A C 1
ATOM 761 O O . ASN A 1 105 ? 9.273 -25.719 -2.818 1 65.38 105 ASN A O 1
ATOM 765 N N . PRO A 1 106 ? 8.977 -23.75 -1.745 1 60.03 106 PRO A N 1
ATOM 766 C CA . PRO A 1 106 ? 10.055 -24.109 -0.817 1 60.03 106 PRO A CA 1
ATOM 767 C C . PRO A 1 106 ? 9.68 -25.266 0.102 1 60.03 106 PRO A C 1
ATOM 769 O O . PRO A 1 106 ? 10.547 -25.844 0.771 1 60.03 106 PRO A O 1
ATOM 772 N N . SER A 1 107 ? 8.375 -25.531 0.234 1 62.72 107 SER A N 1
ATOM 773 C CA . SER A 1 107 ? 8 -26.516 1.248 1 62.72 107 SER A CA 1
ATOM 774 C C . SER A 1 107 ? 8.523 -27.906 0.889 1 62.72 107 SER A C 1
ATOM 776 O O . SER A 1 107 ? 8.617 -28.25 -0.29 1 62.72 107 SER A O 1
ATOM 778 N N . GLN A 1 108 ? 9.164 -28.547 1.825 1 53.84 108 GLN A N 1
ATOM 779 C CA . GLN A 1 108 ? 9.766 -29.875 1.787 1 53.84 108 GLN A CA 1
ATOM 780 C C . GLN A 1 108 ? 8.75 -30.922 1.329 1 53.84 108 GLN A C 1
ATOM 782 O O . GLN A 1 108 ? 9.125 -31.922 0.713 1 53.84 108 GLN A O 1
ATOM 787 N N . TRP A 1 109 ? 7.578 -30.766 1.803 1 55.22 109 TRP A N 1
ATOM 788 C CA . TRP A 1 109 ? 6.668 -31.875 1.584 1 55.22 109 TRP A CA 1
ATOM 789 C C . TRP A 1 109 ? 5.711 -31.594 0.431 1 55.22 109 TRP A C 1
ATOM 791 O O . TRP A 1 109 ? 4.637 -32.188 0.34 1 55.22 109 TRP A O 1
ATOM 801 N N . GLY A 1 110 ? 6.051 -30.672 -0.321 1 65.06 110 GLY A N 1
ATOM 802 C CA . GLY A 1 110 ? 5.328 -30.469 -1.566 1 65.06 110 GLY A CA 1
ATOM 803 C C . GLY A 1 110 ? 4.156 -29.516 -1.427 1 65.06 110 GLY A C 1
ATOM 804 O O . GLY A 1 110 ? 3.773 -28.844 -2.389 1 65.06 110 GLY A O 1
ATOM 805 N N . ALA A 1 111 ? 3.617 -29.531 -0.112 1 82.88 111 ALA A N 1
ATOM 806 C CA . ALA A 1 111 ? 2.451 -28.656 0.002 1 82.88 111 ALA A CA 1
ATOM 807 C C . ALA A 1 111 ? 2.867 -27.188 0.074 1 82.88 111 ALA A C 1
ATOM 809 O O . ALA A 1 111 ? 3.836 -26.844 0.755 1 82.88 111 ALA A O 1
ATOM 810 N N . ILE A 1 112 ? 2.174 -26.516 -0.682 1 89.88 112 ILE A N 1
ATOM 811 C CA . ILE A 1 112 ? 2.455 -25.078 -0.683 1 89.88 112 ILE A CA 1
ATOM 812 C C . ILE A 1 112 ? 1.933 -24.453 0.607 1 89.88 112 ILE A C 1
ATOM 814 O O . ILE A 1 112 ? 0.776 -24.656 0.981 1 89.88 112 ILE A O 1
ATOM 818 N N . SER A 1 113 ? 2.74 -23.719 1.355 1 92.25 113 SER A N 1
ATOM 819 C CA . SER A 1 113 ? 2.365 -23.125 2.631 1 92.25 113 SER A CA 1
ATOM 820 C C . SER A 1 113 ? 1.363 -21.984 2.432 1 92.25 113 SER A C 1
ATOM 822 O O . SER A 1 113 ? 1.281 -21.406 1.348 1 92.25 113 SER A O 1
ATOM 824 N N . ALA A 1 114 ? 0.595 -21.703 3.5 1 94.19 114 ALA A N 1
ATOM 825 C CA . ALA A 1 114 ? -0.336 -20.578 3.469 1 94.19 114 ALA A CA 1
ATOM 826 C C . ALA A 1 114 ? 0.389 -19.281 3.148 1 94.19 114 ALA A C 1
ATOM 828 O O . ALA A 1 114 ? -0.128 -18.438 2.408 1 94.19 114 ALA A O 1
ATOM 829 N N . LYS A 1 115 ? 1.56 -19.125 3.691 1 94.81 115 LYS A N 1
ATOM 830 C CA . LYS A 1 115 ? 2.346 -17.922 3.441 1 94.81 115 LYS A CA 1
ATOM 831 C C . LYS A 1 115 ? 2.719 -17.797 1.968 1 94.81 115 LYS A C 1
ATOM 833 O O . LYS A 1 115 ? 2.596 -16.719 1.376 1 94.81 115 LYS A O 1
ATOM 838 N N . THR A 1 116 ? 3.188 -18.844 1.393 1 94.25 116 THR A N 1
ATOM 839 C CA . THR A 1 116 ? 3.555 -18.828 -0.019 1 94.25 116 THR A CA 1
ATOM 840 C C . THR A 1 116 ? 2.336 -18.547 -0.893 1 94.25 116 THR A C 1
ATOM 842 O O . THR A 1 116 ? 2.412 -17.75 -1.835 1 94.25 116 THR A O 1
ATOM 845 N N . LYS A 1 117 ? 1.246 -19.203 -0.542 1 95.75 117 LYS A N 1
ATOM 846 C CA . LYS A 1 117 ? 0.006 -18.969 -1.278 1 95.75 117 LYS A CA 1
ATOM 847 C C . LYS A 1 117 ? -0.391 -17.5 -1.233 1 95.75 117 LYS A C 1
ATOM 849 O O . LYS A 1 117 ? -0.705 -16.906 -2.266 1 95.75 117 LYS A O 1
ATOM 854 N N . ALA A 1 118 ? -0.398 -16.984 -0.023 1 97.25 118 ALA A N 1
ATOM 855 C CA . ALA A 1 118 ? -0.738 -15.57 0.163 1 97.25 118 ALA A CA 1
ATOM 856 C C . ALA A 1 118 ? 0.194 -14.672 -0.642 1 97.25 118 ALA A C 1
ATOM 858 O O . ALA A 1 118 ? -0.256 -13.727 -1.292 1 97.25 118 ALA A O 1
ATOM 859 N N . THR A 1 119 ? 1.454 -14.992 -0.644 1 96.69 119 THR A N 1
ATOM 860 C CA . THR A 1 119 ? 2.463 -14.203 -1.341 1 96.69 119 THR A CA 1
ATOM 861 C C . THR A 1 119 ? 2.215 -14.211 -2.846 1 96.69 119 THR A C 1
ATOM 863 O O . THR A 1 119 ? 2.389 -13.195 -3.518 1 96.69 119 THR A O 1
ATOM 866 N N . VAL A 1 120 ? 1.822 -15.312 -3.338 1 96.44 120 VAL A N 1
ATOM 867 C CA . VAL A 1 120 ? 1.549 -15.422 -4.766 1 96.44 120 VAL A CA 1
ATOM 868 C C . VAL A 1 120 ? 0.378 -14.516 -5.141 1 96.44 120 VAL A C 1
ATOM 870 O O . VAL A 1 120 ? 0.424 -13.812 -6.152 1 96.44 120 VAL A O 1
ATOM 873 N N . VAL A 1 121 ? -0.671 -14.5 -4.328 1 97.69 121 VAL A N 1
ATOM 874 C CA . VAL A 1 121 ? -1.824 -13.641 -4.59 1 97.69 121 VAL A CA 1
ATOM 875 C C . VAL A 1 121 ? -1.392 -12.18 -4.594 1 97.69 121 VAL A C 1
ATOM 877 O O . VAL A 1 121 ? -1.738 -11.422 -5.508 1 97.69 121 VAL A O 1
ATOM 880 N N . GLU A 1 122 ? -0.621 -11.812 -3.6 1 98.56 122 GLU A N 1
ATOM 881 C CA . GLU A 1 122 ? -0.104 -10.453 -3.535 1 98.56 122 GLU A CA 1
ATOM 882 C C . GLU A 1 122 ? 0.735 -10.117 -4.766 1 98.56 122 GLU A C 1
ATOM 884 O O . GLU A 1 122 ? 0.555 -9.062 -5.383 1 98.56 122 GLU A O 1
ATOM 889 N N . ALA A 1 123 ? 1.566 -11.023 -5.094 1 98.12 123 ALA A N 1
ATOM 890 C CA . ALA A 1 123 ? 2.48 -10.805 -6.215 1 98.12 123 ALA A CA 1
ATOM 891 C C . ALA A 1 123 ? 1.716 -10.672 -7.527 1 98.12 123 ALA A C 1
ATOM 893 O O . ALA A 1 123 ? 2.107 -9.891 -8.398 1 98.12 123 ALA A O 1
ATOM 894 N N . LEU A 1 124 ? 0.674 -11.43 -7.664 1 97.94 124 LEU A N 1
ATOM 895 C CA . LEU A 1 124 ? -0.143 -11.312 -8.867 1 97.94 124 LEU A CA 1
ATOM 896 C C . LEU A 1 124 ? -0.766 -9.922 -8.969 1 97.94 124 LEU A C 1
ATOM 898 O O . LEU A 1 124 ? -0.79 -9.328 -10.047 1 97.94 124 LEU A O 1
ATOM 902 N N . LEU A 1 125 ? -1.228 -9.438 -7.898 1 98.56 125 LEU A N 1
ATOM 903 C CA . LEU A 1 125 ? -1.748 -8.07 -7.887 1 98.56 125 LEU A CA 1
ATOM 904 C C . LEU A 1 125 ? -0.664 -7.07 -8.273 1 98.56 125 LEU A C 1
ATOM 906 O O . LEU A 1 125 ? -0.906 -6.168 -9.078 1 98.56 125 LEU A O 1
ATOM 910 N N . GLY A 1 126 ? 0.486 -7.273 -7.676 1 98.75 126 GLY A N 1
ATOM 911 C CA . GLY A 1 126 ? 1.611 -6.426 -8.031 1 98.75 126 GLY A CA 1
ATOM 912 C C . GLY A 1 126 ? 1.964 -6.492 -9.508 1 98.75 126 GLY A C 1
ATOM 913 O O . GLY A 1 126 ? 2.254 -5.465 -10.125 1 98.75 126 GLY A O 1
ATOM 914 N N . ALA A 1 127 ? 1.951 -7.637 -10.055 1 98.38 127 ALA A N 1
ATOM 915 C CA . ALA A 1 127 ? 2.256 -7.836 -11.469 1 98.38 127 ALA A CA 1
ATOM 916 C C . ALA A 1 127 ? 1.242 -7.117 -12.352 1 98.38 127 ALA A C 1
ATOM 918 O O . ALA A 1 127 ? 1.613 -6.492 -13.352 1 98.38 127 ALA A O 1
ATOM 919 N N . VAL A 1 128 ? -0.004 -7.219 -12.008 1 98.62 128 VAL A N 1
ATOM 920 C CA . VAL A 1 128 ? -1.056 -6.566 -12.781 1 98.62 128 VAL A CA 1
ATOM 921 C C . VAL A 1 128 ? -0.87 -5.051 -12.727 1 98.62 128 VAL A C 1
ATOM 923 O O . VAL A 1 128 ? -1.024 -4.367 -13.742 1 98.62 128 VAL A O 1
ATOM 926 N N . TYR A 1 129 ? -0.549 -4.594 -11.586 1 98.81 129 TYR A N 1
ATOM 927 C CA . TYR A 1 129 ? -0.294 -3.166 -11.438 1 98.81 129 TYR A CA 1
ATOM 928 C C . TYR A 1 129 ? 0.831 -2.715 -12.359 1 98.81 129 TYR A C 1
ATOM 930 O O . TYR A 1 129 ? 0.702 -1.707 -13.062 1 98.81 129 TYR A O 1
ATOM 938 N N . VAL A 1 130 ? 1.904 -3.41 -12.352 1 98.25 130 VAL A N 1
ATOM 939 C CA . VAL A 1 130 ? 3.053 -3.051 -13.18 1 98.25 130 VAL A CA 1
ATOM 940 C C . VAL A 1 130 ? 2.68 -3.154 -14.656 1 98.25 130 VAL A C 1
ATOM 942 O O . VAL A 1 130 ? 3.135 -2.352 -15.477 1 98.25 130 VAL A O 1
ATOM 945 N N . ASP A 1 131 ? 1.872 -4.078 -14.961 1 98.12 131 ASP A N 1
ATOM 946 C CA . ASP A 1 131 ? 1.494 -4.367 -16.344 1 98.12 131 ASP A CA 1
ATOM 947 C C . ASP A 1 131 ? 0.492 -3.338 -16.859 1 98.12 131 ASP A C 1
ATOM 949 O O . ASP A 1 131 ? 0.599 -2.881 -18 1 98.12 131 ASP A O 1
ATOM 953 N N . ALA A 1 132 ? -0.508 -2.939 -15.953 1 98.31 132 ALA A N 1
ATOM 954 C CA . ALA A 1 132 ? -1.652 -2.234 -16.531 1 98.31 132 ALA A CA 1
ATOM 955 C C . ALA A 1 132 ? -2.172 -1.164 -15.57 1 98.31 132 ALA A C 1
ATOM 957 O O . ALA A 1 132 ? -3.201 -0.538 -15.828 1 98.31 132 ALA A O 1
ATOM 958 N N . GLY A 1 133 ? -1.552 -0.98 -14.5 1 98.06 133 GLY A N 1
ATOM 959 C CA . GLY A 1 133 ? -1.903 0.114 -13.602 1 98.06 133 GLY A CA 1
ATOM 960 C C . GLY A 1 133 ? -2.805 -0.314 -12.461 1 98.06 133 GLY A C 1
ATOM 961 O O . GLY A 1 133 ? -3.188 -1.482 -12.375 1 98.06 133 GLY A O 1
ATOM 962 N N . ILE A 1 134 ? -3.174 0.663 -11.602 1 98.31 134 ILE A N 1
ATOM 963 C CA . ILE A 1 134 ? -3.795 0.352 -10.32 1 98.31 134 ILE A CA 1
ATOM 964 C C . ILE A 1 134 ? -5.258 -0.021 -10.531 1 98.31 134 ILE A C 1
ATOM 966 O O . ILE A 1 134 ? -5.801 -0.866 -9.812 1 98.31 134 ILE A O 1
ATOM 970 N N . GLU A 1 135 ? -5.902 0.611 -11.469 1 97.81 135 GLU A N 1
ATOM 971 C CA . GLU A 1 135 ? -7.297 0.269 -11.719 1 97.81 135 GLU A CA 1
ATOM 972 C C . GLU A 1 135 ? -7.438 -1.184 -12.164 1 97.81 135 GLU A C 1
ATOM 974 O O . GLU A 1 135 ? -8.398 -1.862 -11.789 1 97.81 135 GLU A O 1
ATOM 979 N N . ALA A 1 136 ? -6.488 -1.631 -12.969 1 98.38 136 ALA A N 1
ATOM 980 C CA . ALA A 1 136 ? -6.484 -3.037 -13.367 1 98.38 136 ALA A CA 1
ATOM 981 C C . ALA A 1 136 ? -6.277 -3.947 -12.156 1 98.38 136 ALA A C 1
ATOM 983 O O . ALA A 1 136 ? -6.91 -5.004 -12.055 1 98.38 136 ALA A O 1
ATOM 984 N N . ALA A 1 137 ? -5.406 -3.561 -11.281 1 98.5 137 ALA A N 1
ATOM 985 C CA . ALA A 1 137 ? -5.164 -4.348 -10.078 1 98.5 137 ALA A CA 1
ATOM 986 C C . ALA A 1 137 ? -6.422 -4.43 -9.211 1 98.5 137 ALA A C 1
ATOM 988 O O . ALA A 1 137 ? -6.742 -5.492 -8.672 1 98.5 137 ALA A O 1
ATOM 989 N N . PHE A 1 138 ? -7.145 -3.287 -9.109 1 98.06 138 PHE A N 1
ATOM 990 C CA . PHE A 1 138 ? -8.383 -3.281 -8.344 1 98.06 138 PHE A CA 1
ATOM 991 C C . PHE A 1 138 ? -9.422 -4.191 -8.992 1 98.06 138 PHE A C 1
ATOM 993 O O . PHE A 1 138 ? -10.195 -4.855 -8.297 1 98.06 138 PHE A O 1
ATOM 1000 N N . ALA A 1 139 ? -9.477 -4.195 -10.281 1 97.88 139 ALA A N 1
ATOM 1001 C CA . ALA A 1 139 ? -10.406 -5.078 -10.977 1 97.88 139 ALA A CA 1
ATOM 1002 C C . ALA A 1 139 ? -10.117 -6.543 -10.656 1 97.88 139 ALA A C 1
ATOM 1004 O O . ALA A 1 139 ? -11.047 -7.336 -10.469 1 97.88 139 ALA A O 1
ATOM 1005 N N . VAL A 1 140 ? -8.883 -6.895 -10.594 1 98 140 VAL A N 1
ATOM 1006 C CA . VAL A 1 140 ? -8.492 -8.258 -10.242 1 98 140 VAL A CA 1
ATOM 1007 C C . VAL A 1 140 ? -8.875 -8.555 -8.797 1 98 140 VAL A C 1
ATOM 1009 O O . VAL A 1 140 ? -9.328 -9.656 -8.477 1 98 140 VAL A O 1
ATOM 1012 N N . MET A 1 141 ? -8.648 -7.59 -7.91 1 97.38 141 MET A N 1
ATOM 1013 C CA . MET A 1 141 ? -9.07 -7.738 -6.52 1 97.38 141 MET A CA 1
ATOM 1014 C C . MET A 1 141 ? -10.555 -8.086 -6.438 1 97.38 141 MET A C 1
ATOM 1016 O O . MET A 1 141 ? -10.945 -8.977 -5.676 1 97.38 141 MET A O 1
ATOM 1020 N N . ARG A 1 142 ? -11.305 -7.387 -7.188 1 96.12 142 ARG A N 1
ATOM 1021 C CA . ARG A 1 142 ? -12.742 -7.633 -7.211 1 96.12 142 ARG A CA 1
ATOM 1022 C C . ARG A 1 142 ? -13.055 -9 -7.812 1 96.12 142 ARG A C 1
ATOM 1024 O O . ARG A 1 142 ? -13.906 -9.727 -7.301 1 96.12 142 ARG A O 1
ATOM 1031 N N . HIS A 1 143 ? -12.391 -9.312 -8.898 1 96.69 143 HIS A N 1
ATOM 1032 C CA . HIS A 1 143 ? -12.594 -10.586 -9.57 1 96.69 143 HIS A CA 1
ATOM 1033 C C . HIS A 1 143 ? -12.305 -11.758 -8.641 1 96.69 143 HIS A C 1
ATOM 1035 O O . HIS A 1 143 ? -13.039 -12.75 -8.633 1 96.69 143 HIS A O 1
ATOM 1041 N N . LEU A 1 144 ? -11.258 -11.633 -7.785 1 96.31 144 LEU A N 1
ATOM 1042 C CA . LEU A 1 144 ? -10.844 -12.688 -6.863 1 96.31 144 LEU A CA 1
ATOM 1043 C C . LEU A 1 144 ? -11.648 -12.625 -5.57 1 96.31 144 LEU A C 1
ATOM 1045 O O . LEU A 1 144 ? -11.414 -13.406 -4.648 1 96.31 144 LEU A O 1
ATOM 1049 N N . GLN A 1 145 ? -12.516 -11.602 -5.445 1 93.5 145 GLN A N 1
ATOM 1050 C CA . GLN A 1 145 ? -13.414 -11.406 -4.312 1 93.5 145 GLN A CA 1
ATOM 1051 C C . GLN A 1 145 ? -12.633 -11.117 -3.035 1 93.5 145 GLN A C 1
ATOM 1053 O O . GLN A 1 145 ? -12.953 -11.656 -1.972 1 93.5 145 GLN A O 1
ATOM 1058 N N . ILE A 1 146 ? -11.508 -10.453 -3.105 1 91.19 146 ILE A N 1
ATOM 1059 C CA . ILE A 1 146 ? -10.719 -10.07 -1.936 1 91.19 146 ILE A CA 1
ATOM 1060 C C . ILE A 1 146 ? -11.43 -8.961 -1.171 1 91.19 146 ILE A C 1
ATOM 1062 O O . ILE A 1 146 ? -11.453 -8.961 0.062 1 91.19 146 ILE A O 1
ATOM 1066 N N . GLU A 1 147 ? -11.859 -7.906 -1.87 1 76.25 147 GLU A N 1
ATOM 1067 C CA . GLU A 1 147 ? -12.586 -6.758 -1.33 1 76.25 147 GLU A CA 1
ATOM 1068 C C . GLU A 1 147 ? -13.836 -6.461 -2.156 1 76.25 147 GLU A C 1
ATOM 1070 O O . GLU A 1 147 ? -13.875 -6.742 -3.355 1 76.25 147 GLU A O 1
ATOM 1075 N N . MET B 1 1 ? -8.766 30.062 -0.784 1 53.66 1 MET B N 1
ATOM 1076 C CA . MET B 1 1 ? -8.016 29 -0.114 1 53.66 1 MET B CA 1
ATOM 1077 C C . MET B 1 1 ? -7.309 29.531 1.127 1 53.66 1 MET B C 1
ATOM 1079 O O . MET B 1 1 ? -6.664 30.578 1.078 1 53.66 1 MET B O 1
ATOM 1083 N N . SER B 1 2 ? -7.531 28.844 2.252 1 67.5 2 SER B N 1
ATOM 1084 C CA . SER B 1 2 ? -6.895 29.406 3.434 1 67.5 2 SER B CA 1
ATOM 1085 C C . SER B 1 2 ? -5.379 29.469 3.275 1 67.5 2 SER B C 1
ATOM 1087 O O . SER B 1 2 ? -4.801 28.656 2.535 1 67.5 2 SER B O 1
ATOM 1089 N N . GLN B 1 3 ? -4.805 30.547 3.582 1 70.06 3 GLN B N 1
ATOM 1090 C CA . GLN B 1 3 ? -3.355 30.734 3.551 1 70.06 3 GLN B CA 1
ATOM 1091 C C . GLN B 1 3 ? -2.629 29.5 4.07 1 70.06 3 GLN B C 1
ATOM 1093 O O . GLN B 1 3 ? -1.579 29.125 3.545 1 70.06 3 GLN B O 1
ATOM 1098 N N . ALA B 1 4 ? -3.229 28.859 4.93 1 74.19 4 ALA B N 1
ATOM 1099 C CA . ALA B 1 4 ? -2.613 27.688 5.543 1 74.19 4 ALA B CA 1
ATOM 1100 C C . ALA B 1 4 ? -2.525 26.531 4.551 1 74.19 4 ALA B C 1
ATOM 1102 O O . ALA B 1 4 ? -1.493 25.859 4.453 1 74.19 4 ALA B O 1
ATOM 1103 N N . ILE B 1 5 ? -3.496 26.469 3.762 1 81.88 5 ILE B N 1
ATOM 1104 C CA . ILE B 1 5 ? -3.535 25.375 2.803 1 81.88 5 ILE B CA 1
ATOM 1105 C C . ILE B 1 5 ? -2.535 25.625 1.678 1 81.88 5 ILE B C 1
ATOM 1107 O O . ILE B 1 5 ? -1.887 24.703 1.188 1 81.88 5 ILE B O 1
ATOM 1111 N N . GLU B 1 6 ? -2.406 26.891 1.356 1 84.12 6 GLU B N 1
ATOM 1112 C CA . GLU B 1 6 ? -1.453 27.234 0.309 1 84.12 6 GLU B CA 1
ATOM 1113 C C . GLU B 1 6 ? -0.024 26.906 0.729 1 84.12 6 GLU B C 1
ATOM 1115 O O . GLU B 1 6 ? 0.779 26.453 -0.089 1 84.12 6 GLU B O 1
ATOM 1120 N N . GLY B 1 7 ? 0.23 27.188 1.917 1 87.38 7 GLY B N 1
ATOM 1121 C CA . GLY B 1 7 ? 1.551 26.875 2.443 1 87.38 7 GLY B CA 1
ATOM 1122 C C . GLY B 1 7 ? 1.88 25.406 2.404 1 87.38 7 GLY B C 1
ATOM 1123 O O . GLY B 1 7 ? 2.982 25.016 2.008 1 87.38 7 GLY B O 1
ATOM 1124 N N . ILE B 1 8 ? 0.934 24.594 2.67 1 90.38 8 ILE B N 1
ATOM 1125 C CA . ILE B 1 8 ? 1.136 23.156 2.695 1 90.38 8 ILE B CA 1
ATOM 1126 C C . ILE B 1 8 ? 1.337 22.625 1.272 1 90.38 8 ILE B C 1
ATOM 1128 O O . ILE B 1 8 ? 2.199 21.781 1.03 1 90.38 8 ILE B O 1
ATOM 1132 N N . GLN B 1 9 ? 0.546 23.109 0.405 1 93.19 9 GLN B N 1
ATOM 1133 C CA . GLN B 1 9 ? 0.617 22.688 -0.988 1 93.19 9 GLN B CA 1
ATOM 1134 C C . GLN B 1 9 ? 1.996 22.953 -1.579 1 93.19 9 GLN B C 1
ATOM 1136 O O . GLN B 1 9 ? 2.541 22.125 -2.311 1 93.19 9 GLN B O 1
ATOM 1141 N N . THR B 1 10 ? 2.553 24.141 -1.206 1 92.38 10 THR B N 1
ATOM 1142 C CA . THR B 1 10 ? 3.9 24.484 -1.648 1 92.38 10 THR B CA 1
ATOM 1143 C C . THR B 1 10 ? 4.93 23.547 -1.015 1 92.38 10 THR B C 1
ATOM 1145 O O . THR B 1 10 ? 5.836 23.062 -1.693 1 92.38 10 THR B O 1
ATOM 1148 N N . LYS B 1 11 ? 4.762 23.266 0.181 1 93.94 11 LYS B N 1
ATOM 1149 C CA . LYS B 1 11 ? 5.711 22.469 0.94 1 93.94 11 LYS B CA 1
ATOM 1150 C C . LYS B 1 11 ? 5.738 21.031 0.435 1 93.94 11 LYS B C 1
ATOM 1152 O O . LYS B 1 11 ? 6.789 20.375 0.44 1 93.94 11 LYS B O 1
ATOM 1157 N N . ILE B 1 12 ? 4.59 20.516 -0.071 1 95.56 12 ILE B N 1
ATOM 1158 C CA . ILE B 1 12 ? 4.562 19.125 -0.486 1 95.56 12 ILE B CA 1
ATOM 1159 C C . ILE B 1 12 ? 4.652 19.031 -2.008 1 95.56 12 ILE B C 1
ATOM 1161 O O . ILE B 1 12 ? 4.711 17.938 -2.57 1 95.56 12 ILE B O 1
ATOM 1165 N N . GLY B 1 13 ? 4.637 20.188 -2.674 1 96.25 13 GLY B N 1
ATOM 1166 C CA . GLY B 1 13 ? 4.797 20.219 -4.117 1 96.25 13 GLY B CA 1
ATOM 1167 C C . GLY B 1 13 ? 3.568 19.734 -4.867 1 96.25 13 GLY B C 1
ATOM 1168 O O . GLY B 1 13 ? 3.686 19.047 -5.887 1 96.25 13 GLY B O 1
ATOM 1169 N N . HIS B 1 14 ? 2.379 20 -4.273 1 97.75 14 HIS B N 1
ATOM 1170 C CA . HIS B 1 14 ? 1.14 19.578 -4.914 1 97.75 14 HIS B CA 1
ATOM 1171 C C . HIS B 1 14 ? 0.006 20.547 -4.633 1 97.75 14 HIS B C 1
ATOM 1173 O O . HIS B 1 14 ? -0.23 20.922 -3.48 1 97.75 14 HIS B O 1
ATOM 1179 N N . THR B 1 15 ? -0.673 20.969 -5.684 1 96.75 15 THR B N 1
ATOM 1180 C CA . THR B 1 15 ? -1.868 21.797 -5.547 1 96.75 15 THR B CA 1
ATOM 1181 C C . THR B 1 15 ? -3.129 20.938 -5.648 1 96.75 15 THR B C 1
ATOM 1183 O O . THR B 1 15 ? -3.402 20.344 -6.699 1 96.75 15 THR B O 1
ATOM 1186 N N . PHE B 1 16 ? -3.881 20.969 -4.617 1 96.88 16 PHE B N 1
ATOM 1187 C CA . PHE B 1 16 ? -5.066 20.109 -4.559 1 96.88 16 PHE B CA 1
ATOM 1188 C C . PHE B 1 16 ? -6.188 20.688 -5.414 1 96.88 16 PHE B C 1
ATOM 1190 O O . PHE B 1 16 ? -6.5 21.875 -5.32 1 96.88 16 PHE B O 1
ATOM 1197 N N . GLY B 1 17 ? -6.758 19.844 -6.23 1 96.12 17 GLY B N 1
ATOM 1198 C CA . GLY B 1 17 ? -8.016 20.219 -6.863 1 96.12 17 GLY B CA 1
ATOM 1199 C C . GLY B 1 17 ? -9.156 20.344 -5.879 1 96.12 17 GLY B C 1
ATOM 1200 O O . GLY B 1 17 ? -9.984 21.266 -5.996 1 96.12 17 GLY B O 1
ATOM 1201 N N . ASN B 1 18 ? -9.234 19.406 -4.906 1 94.69 18 ASN B N 1
ATOM 1202 C CA . ASN B 1 18 ? -10.156 19.422 -3.781 1 94.69 18 ASN B CA 1
ATOM 1203 C C . ASN B 1 18 ? -9.438 19.719 -2.467 1 94.69 18 ASN B C 1
ATOM 1205 O O . ASN B 1 18 ? -8.898 18.812 -1.832 1 94.69 18 ASN B O 1
ATOM 1209 N N . GLN B 1 19 ? -9.555 20.844 -2.053 1 92.69 19 GLN B N 1
ATOM 1210 C CA . GLN B 1 19 ? -8.797 21.297 -0.893 1 92.69 19 GLN B CA 1
ATOM 1211 C C . GLN B 1 19 ? -9.234 20.578 0.374 1 92.69 19 GLN B C 1
ATOM 1213 O O . GLN B 1 19 ? -8.484 20.5 1.346 1 92.69 19 GLN B O 1
ATOM 1218 N N . ARG B 1 20 ? -10.43 20.078 0.387 1 92.06 20 ARG B N 1
ATOM 1219 C CA . ARG B 1 20 ? -10.93 19.359 1.556 1 92.06 20 ARG B CA 1
ATOM 1220 C C . ARG B 1 20 ? -10.062 18.141 1.86 1 92.06 20 ARG B C 1
ATOM 1222 O O . ARG B 1 20 ? -9.961 17.719 3.016 1 92.06 20 ARG B O 1
ATOM 1229 N N . LEU B 1 21 ? -9.484 17.578 0.819 1 95.62 21 LEU B N 1
ATOM 1230 C CA . LEU B 1 21 ? -8.602 16.438 0.998 1 95.62 21 LEU B CA 1
ATOM 1231 C C . LEU B 1 21 ? -7.367 16.828 1.812 1 95.62 21 LEU B C 1
ATOM 1233 O O . LEU B 1 21 ? -6.902 16.047 2.646 1 95.62 21 LEU B O 1
ATOM 1237 N N . CYS B 1 22 ? -6.883 18 1.549 1 94.75 22 CYS B N 1
ATOM 1238 C CA . CYS B 1 22 ? -5.75 18.5 2.32 1 94.75 22 CYS B CA 1
ATOM 1239 C C . CYS B 1 22 ? -6.137 18.719 3.779 1 94.75 22 CYS B C 1
ATOM 1241 O O . CYS B 1 22 ? -5.406 18.297 4.684 1 94.75 22 CYS B O 1
ATOM 1243 N N . ASP B 1 23 ? -7.27 19.281 3.973 1 92 23 ASP B N 1
ATOM 1244 C CA . ASP B 1 23 ? -7.758 19.516 5.328 1 92 23 ASP B CA 1
ATOM 1245 C C . ASP B 1 23 ? -7.93 18.203 6.082 1 92 23 ASP B C 1
ATOM 1247 O O . ASP B 1 23 ? -7.562 18.094 7.254 1 92 23 ASP B O 1
ATOM 1251 N N . GLU B 1 24 ? -8.523 17.281 5.398 1 93.88 24 GLU B N 1
ATOM 1252 C CA . GLU B 1 24 ? -8.711 15.961 5.996 1 93.88 24 GLU B CA 1
ATOM 1253 C C . GLU B 1 24 ? -7.379 15.344 6.395 1 93.88 24 GLU B C 1
ATOM 1255 O O . GLU B 1 24 ? -7.25 14.781 7.484 1 93.88 24 GLU B O 1
ATOM 1260 N N . ALA B 1 25 ? -6.379 15.438 5.531 1 96.5 25 ALA B N 1
ATOM 1261 C CA . ALA B 1 25 ? -5.07 14.836 5.766 1 96.5 25 ALA B CA 1
ATOM 1262 C C . ALA B 1 25 ? -4.395 15.453 6.988 1 96.5 25 ALA B C 1
ATOM 1264 O O . ALA B 1 25 ? -3.631 14.781 7.688 1 96.5 25 ALA B O 1
ATOM 1265 N N . LEU B 1 26 ? -4.742 16.688 7.281 1 94.19 26 LEU B N 1
ATOM 1266 C CA . LEU B 1 26 ? -4.09 17.438 8.352 1 94.19 26 LEU B CA 1
ATOM 1267 C C . LEU B 1 26 ? -4.855 17.281 9.664 1 94.19 26 LEU B C 1
ATOM 1269 O O . LEU B 1 26 ? -4.426 17.781 10.703 1 94.19 26 LEU B O 1
ATOM 1273 N N . THR B 1 27 ? -5.863 16.531 9.625 1 92.06 27 THR B N 1
ATOM 1274 C CA . THR B 1 27 ? -6.676 16.328 10.82 1 92.06 27 THR B CA 1
ATOM 1275 C C . THR B 1 27 ? -6.332 14.984 11.477 1 92.06 27 THR B C 1
ATOM 1277 O O . THR B 1 27 ? -6.504 13.93 10.875 1 92.06 27 THR B O 1
ATOM 1280 N N . ALA B 1 28 ? -5.852 15.07 12.672 1 90.25 28 ALA B N 1
ATOM 1281 C CA . ALA B 1 28 ? -5.387 13.875 13.383 1 90.25 28 ALA B CA 1
ATOM 1282 C C . ALA B 1 28 ? -6.508 12.852 13.516 1 90.25 28 ALA B C 1
ATOM 1284 O O . ALA B 1 28 ? -7.684 13.211 13.609 1 90.25 28 ALA B O 1
ATOM 1285 N N . ALA B 1 29 ? -6.086 11.625 13.648 1 84.69 29 ALA B N 1
ATOM 1286 C CA . ALA B 1 29 ? -7.031 10.547 13.922 1 84.69 29 ALA B CA 1
ATOM 1287 C C . ALA B 1 29 ? -7.73 10.758 15.266 1 84.69 29 ALA B C 1
ATOM 1289 O O . ALA B 1 29 ? -7.125 11.25 16.219 1 84.69 29 ALA B O 1
ATOM 1290 N N . GLY B 1 30 ? -8.984 10.383 15.281 1 82.62 30 GLY B N 1
ATOM 1291 C CA . GLY B 1 30 ? -9.758 10.578 16.5 1 82.62 30 GLY B CA 1
ATOM 1292 C C . GLY B 1 30 ? -10.68 11.781 16.438 1 82.62 30 GLY B C 1
ATOM 1293 O O . GLY B 1 30 ? -11.617 11.891 17.234 1 82.62 30 GLY B O 1
ATOM 1294 N N . VAL B 1 31 ? -10.281 12.672 15.57 1 82.12 31 VAL B N 1
ATOM 1295 C CA . VAL B 1 31 ? -11.148 13.82 15.359 1 82.12 31 VAL B CA 1
ATOM 1296 C C . VAL B 1 31 ? -12.242 13.469 14.352 1 82.12 31 VAL B C 1
ATOM 1298 O O . VAL B 1 31 ? -11.953 12.953 13.266 1 82.12 31 VAL B O 1
ATOM 1301 N N . THR B 1 32 ? -13.43 13.695 14.68 1 83.94 32 THR B N 1
ATOM 1302 C CA . THR B 1 32 ? -14.539 13.391 13.781 1 83.94 32 THR B CA 1
ATOM 1303 C C . THR B 1 32 ? -14.727 14.508 12.758 1 83.94 32 THR B C 1
ATOM 1305 O O . THR B 1 32 ? -14.867 15.68 13.125 1 83.94 32 THR B O 1
ATOM 1308 N N . LEU B 1 33 ? -14.648 14.164 11.484 1 84 33 LEU B N 1
ATOM 1309 C CA . LEU B 1 33 ? -14.906 15.102 10.398 1 84 33 LEU B CA 1
ATOM 1310 C C . LEU B 1 33 ? -16.219 14.766 9.68 1 84 33 LEU B C 1
ATOM 1312 O O . LEU B 1 33 ? -16.453 13.602 9.352 1 84 33 LEU B O 1
ATOM 1316 N N . ARG B 1 34 ? -17.016 15.703 9.523 1 79.94 34 ARG B N 1
ATOM 1317 C CA . ARG B 1 34 ? -18.281 15.508 8.828 1 79.94 34 ARG B CA 1
ATOM 1318 C C . ARG B 1 34 ? -18.156 15.859 7.348 1 79.94 34 ARG B C 1
ATOM 1320 O O . ARG B 1 34 ? -17.672 16.938 7 1 79.94 34 ARG B O 1
ATOM 1327 N N . MET B 1 35 ? -18.188 14.914 6.492 1 72.38 35 MET B N 1
ATOM 1328 C CA . MET B 1 35 ? -18.156 15.164 5.055 1 72.38 35 MET B CA 1
ATOM 1329 C C . MET B 1 35 ? -19.562 15.109 4.461 1 72.38 35 MET B C 1
ATOM 1331 O O . MET B 1 35 ? -20.344 14.227 4.801 1 72.38 35 MET B O 1
ATOM 1335 N N . SER B 1 36 ? -20.016 16.266 4.066 1 63.16 36 SER B N 1
ATOM 1336 C CA . SER B 1 36 ? -21.359 16.328 3.518 1 63.16 36 SER B CA 1
ATOM 1337 C C . SER B 1 36 ? -21.359 16.078 2.012 1 63.16 36 SER B C 1
ATOM 1339 O O . SER B 1 36 ? -20.812 16.875 1.246 1 63.16 36 SER B O 1
ATOM 1341 N N . ALA B 1 37 ? -20.594 15.242 1.54 1 52.16 37 ALA B N 1
ATOM 1342 C CA . ALA B 1 37 ? -20.828 15.203 0.1 1 52.16 37 ALA B CA 1
ATOM 1343 C C . ALA B 1 37 ? -22.312 15.023 -0.201 1 52.16 37 ALA B C 1
ATOM 1345 O O . ALA B 1 37 ? -23.062 16 -0.252 1 52.16 37 ALA B O 1
ATOM 1346 N N . THR B 1 38 ? -22.625 13.883 -0.948 1 49.47 38 THR B N 1
ATOM 1347 C CA . THR B 1 38 ? -24.016 13.68 -1.303 1 49.47 38 THR B CA 1
ATOM 1348 C C . THR B 1 38 ? -24.891 13.562 -0.05 1 49.47 38 THR B C 1
ATOM 1350 O O . THR B 1 38 ? -24.375 13.531 1.068 1 49.47 38 THR B O 1
ATOM 1353 N N . SER B 1 39 ? -26.219 13.344 -0.272 1 52.97 39 SER B N 1
ATOM 1354 C CA . SER B 1 39 ? -27.344 13.234 0.66 1 52.97 39 SER B CA 1
ATOM 1355 C C . SER B 1 39 ? -26.953 12.43 1.895 1 52.97 39 SER B C 1
ATOM 1357 O O . SER B 1 39 ? -27.719 12.344 2.854 1 52.97 39 SER B O 1
ATOM 1359 N N . GLN B 1 40 ? -25.766 11.836 1.826 1 55.94 40 GLN B N 1
ATOM 1360 C CA . GLN B 1 40 ? -25.453 11.023 2.998 1 55.94 40 GLN B CA 1
ATOM 1361 C C . GLN B 1 40 ? -24.234 11.578 3.74 1 55.94 40 GLN B C 1
ATOM 1363 O O . GLN B 1 40 ? -23.203 11.867 3.129 1 55.94 40 GLN B O 1
ATOM 1368 N N . VAL B 1 41 ? -24.453 12.102 4.914 1 60.94 41 VAL B N 1
ATOM 1369 C CA . VAL B 1 41 ? -23.438 12.609 5.824 1 60.94 41 VAL B CA 1
ATOM 1370 C C . VAL B 1 41 ? -22.578 11.461 6.34 1 60.94 41 VAL B C 1
ATOM 1372 O O . VAL B 1 41 ? -23.109 10.461 6.832 1 60.94 41 VAL B O 1
ATOM 1375 N N . HIS B 1 42 ? -21.266 11.398 5.832 1 70.81 42 HIS B N 1
ATOM 1376 C CA . HIS B 1 42 ? -20.406 10.398 6.457 1 70.81 42 HIS B CA 1
ATOM 1377 C C . HIS B 1 42 ? -19.344 11.062 7.34 1 70.81 42 HIS B C 1
ATOM 1379 O O . HIS B 1 42 ? -19.016 12.234 7.145 1 70.81 42 HIS B O 1
ATOM 1385 N N . HIS B 1 43 ? -19.109 10.32 8.453 1 84.06 43 HIS B N 1
ATOM 1386 C CA . HIS B 1 43 ? -18.109 10.758 9.406 1 84.06 43 HIS B CA 1
ATOM 1387 C C . HIS B 1 43 ? -16.766 10.07 9.156 1 84.06 43 HIS B C 1
ATOM 1389 O O . HIS B 1 43 ? -16.734 8.875 8.859 1 84.06 43 HIS B O 1
ATOM 1395 N N . LEU B 1 44 ? -15.789 10.906 9.102 1 89.19 44 LEU B N 1
ATOM 1396 C CA . LEU B 1 44 ? -14.445 10.367 8.961 1 89.19 44 LEU B CA 1
ATOM 1397 C C . LEU B 1 44 ? -13.688 10.438 10.289 1 89.19 44 LEU B C 1
ATOM 1399 O O . LEU B 1 44 ? -13.891 11.367 11.07 1 89.19 44 LEU B O 1
ATOM 1403 N N . ASP B 1 45 ? -12.898 9.492 10.57 1 92 45 ASP B N 1
ATOM 1404 C CA . ASP B 1 45 ? -12 9.469 11.719 1 92 45 ASP B CA 1
ATOM 1405 C C . ASP B 1 45 ? -10.695 10.188 11.406 1 92 45 ASP B C 1
ATOM 1407 O O . ASP B 1 45 ? -9.641 9.555 11.297 1 92 45 ASP B O 1
ATOM 1411 N N . GLY B 1 46 ? -10.828 11.516 11.234 1 93.88 46 GLY B N 1
ATOM 1412 C CA . GLY B 1 46 ? -9.68 12.32 10.844 1 93.88 46 GLY B CA 1
ATOM 1413 C C . GLY B 1 46 ? -9.039 11.852 9.547 1 93.88 46 GLY B C 1
ATOM 1414 O O . GLY B 1 46 ? -9.727 11.664 8.539 1 93.88 46 GLY B O 1
ATOM 1415 N N . ASN B 1 47 ? -7.754 11.68 9.672 1 95.75 47 ASN B N 1
ATOM 1416 C CA . ASN B 1 47 ? -7.035 11.32 8.453 1 95.75 47 ASN B CA 1
ATOM 1417 C C . ASN B 1 47 ? -6.699 9.828 8.422 1 95.75 47 ASN B C 1
ATOM 1419 O O . ASN B 1 47 ? -5.863 9.398 7.625 1 95.75 47 ASN B O 1
ATOM 1423 N N . ALA B 1 48 ? -7.348 9.023 9.203 1 95.44 48 ALA B N 1
ATOM 1424 C CA . ALA B 1 48 ? -6.969 7.625 9.398 1 95.44 48 ALA B CA 1
ATOM 1425 C C . ALA B 1 48 ? -7.066 6.844 8.086 1 95.44 48 ALA B C 1
ATOM 1427 O O . ALA B 1 48 ? -6.148 6.098 7.734 1 95.44 48 ALA B O 1
ATOM 1428 N N . ALA B 1 49 ? -8.117 7 7.398 1 96.06 49 ALA B N 1
ATOM 1429 C CA . ALA B 1 49 ? -8.289 6.266 6.148 1 96.06 49 ALA B CA 1
ATOM 1430 C C . ALA B 1 49 ? -7.285 6.734 5.098 1 96.06 49 ALA B C 1
ATOM 1432 O O . ALA B 1 49 ? -6.727 5.922 4.355 1 96.06 49 ALA B O 1
ATOM 1433 N N . LEU B 1 50 ? -7.078 8.016 5.012 1 97.81 50 LEU B N 1
ATOM 1434 C CA . LEU B 1 50 ? -6.082 8.547 4.09 1 97.81 50 LEU B CA 1
ATOM 1435 C C . LEU B 1 50 ? -4.688 8.023 4.43 1 97.81 50 LEU B C 1
ATOM 1437 O O . LEU B 1 50 ? -3.893 7.742 3.533 1 97.81 50 LEU B O 1
ATOM 1441 N N . ALA B 1 51 ? -4.434 7.949 5.707 1 98.25 51 ALA B N 1
ATOM 1442 C CA . ALA B 1 51 ? -3.139 7.438 6.145 1 98.25 51 ALA B CA 1
ATOM 1443 C C . ALA B 1 51 ? -2.945 5.988 5.703 1 98.25 51 ALA B C 1
ATOM 1445 O O . ALA B 1 51 ? -1.847 5.594 5.309 1 98.25 51 ALA B O 1
ATOM 1446 N N . LEU B 1 52 ? -3.982 5.262 5.812 1 98 52 LEU B N 1
ATOM 1447 C CA . LEU B 1 52 ? -3.926 3.879 5.344 1 98 52 LEU B CA 1
ATOM 1448 C C . LEU B 1 52 ? -3.605 3.82 3.855 1 98 52 LEU B C 1
ATOM 1450 O O . LEU B 1 52 ? -2.779 3.012 3.426 1 98 52 LEU B O 1
ATOM 1454 N N . ILE B 1 53 ? -4.211 4.621 3.125 1 98.5 53 ILE B N 1
ATOM 1455 C CA . ILE B 1 53 ? -3.965 4.715 1.69 1 98.5 53 ILE B CA 1
ATOM 1456 C C . ILE B 1 53 ? -2.518 5.133 1.44 1 98.5 53 ILE B C 1
ATOM 1458 O O . ILE B 1 53 ? -1.817 4.516 0.633 1 98.5 53 ILE B O 1
ATOM 1462 N N . GLY B 1 54 ? -2.09 6.137 2.148 1 98.69 54 GLY B N 1
ATOM 1463 C CA . GLY B 1 54 ? -0.729 6.629 1.998 1 98.69 54 GLY B CA 1
ATOM 1464 C C . GLY B 1 54 ? 0.322 5.586 2.328 1 98.69 54 GLY B C 1
ATOM 1465 O O . GLY B 1 54 ? 1.36 5.512 1.667 1 98.69 54 GLY B O 1
ATOM 1466 N N . ASP B 1 55 ? 0.051 4.84 3.379 1 98.06 55 ASP B N 1
ATOM 1467 C CA . ASP B 1 55 ? 0.946 3.744 3.736 1 98.06 55 ASP B CA 1
ATOM 1468 C C . ASP B 1 55 ? 1.098 2.758 2.58 1 98.06 55 ASP B C 1
ATOM 1470 O O . ASP B 1 55 ? 2.203 2.295 2.293 1 98.06 55 ASP B O 1
ATOM 1474 N N . GLY B 1 56 ? 0.012 2.449 1.942 1 98.38 56 GLY B N 1
ATOM 1475 C CA . GLY B 1 56 ? 0.064 1.599 0.764 1 98.38 56 GLY B CA 1
ATOM 1476 C C . GLY B 1 56 ? 0.905 2.182 -0.356 1 98.38 56 GLY B C 1
ATOM 1477 O O . GLY B 1 56 ? 1.648 1.458 -1.021 1 98.38 56 GLY B O 1
ATOM 1478 N N . ILE B 1 57 ? 0.767 3.439 -0.553 1 98.56 57 ILE B N 1
ATOM 1479 C CA . ILE B 1 57 ? 1.519 4.121 -1.601 1 98.56 57 ILE B CA 1
ATOM 1480 C C . ILE B 1 57 ? 3.016 4.012 -1.316 1 98.56 57 ILE B C 1
ATOM 1482 O O . ILE B 1 57 ? 3.809 3.758 -2.227 1 98.56 57 ILE B O 1
ATOM 1486 N N . LEU B 1 58 ? 3.404 4.223 -0.093 1 98.19 58 LEU B N 1
ATOM 1487 C CA . LEU B 1 58 ? 4.805 4.082 0.293 1 98.19 58 LEU B CA 1
ATOM 1488 C C . LEU B 1 58 ? 5.316 2.68 -0.013 1 98.19 58 LEU B C 1
ATOM 1490 O O . LEU B 1 58 ? 6.414 2.52 -0.549 1 98.19 58 LEU B O 1
ATOM 1494 N N . GLN B 1 59 ? 4.484 1.758 0.299 1 98.06 59 GLN B N 1
ATOM 1495 C CA . GLN B 1 59 ? 4.867 0.366 0.086 1 98.06 59 GLN B CA 1
ATOM 1496 C C . GLN B 1 59 ? 5.043 0.065 -1.4 1 98.06 59 GLN B C 1
ATOM 1498 O O . GLN B 1 59 ? 5.992 -0.615 -1.793 1 98.06 59 GLN B O 1
ATOM 1503 N N . ILE B 1 60 ? 4.141 0.552 -2.195 1 98.5 60 ILE B N 1
ATOM 1504 C CA . ILE B 1 60 ? 4.254 0.359 -3.639 1 98.5 60 ILE B CA 1
ATOM 1505 C C . ILE B 1 60 ? 5.535 1.01 -4.148 1 98.5 60 ILE B C 1
ATOM 1507 O O . ILE B 1 60 ? 6.273 0.409 -4.934 1 98.5 60 ILE B O 1
ATOM 1511 N N . GLY B 1 61 ? 5.789 2.205 -3.705 1 97.56 61 GLY B N 1
ATOM 1512 C CA . GLY B 1 61 ? 7.004 2.891 -4.109 1 97.56 61 GLY B CA 1
ATOM 1513 C C . GLY B 1 61 ? 8.266 2.115 -3.779 1 97.56 61 GLY B C 1
ATOM 1514 O O . GLY B 1 61 ? 9.156 1.982 -4.621 1 97.56 61 GLY B O 1
ATOM 1515 N N . VAL B 1 62 ? 8.359 1.595 -2.582 1 96.56 62 VAL B N 1
ATOM 1516 C CA . VAL B 1 62 ? 9.508 0.812 -2.152 1 96.56 62 VAL B CA 1
ATOM 1517 C C . VAL B 1 62 ? 9.602 -0.468 -2.98 1 96.56 62 VAL B C 1
ATOM 1519 O O . VAL B 1 62 ? 10.695 -0.873 -3.387 1 96.56 62 VAL B O 1
ATOM 1522 N N . GLY B 1 63 ? 8.469 -1.114 -3.182 1 97 63 GLY B N 1
ATOM 1523 C CA . GLY B 1 63 ? 8.445 -2.322 -3.992 1 97 63 GLY B CA 1
ATOM 1524 C C . GLY B 1 63 ? 8.969 -2.105 -5.402 1 97 63 GLY B C 1
ATOM 1525 O O . GLY B 1 63 ? 9.727 -2.922 -5.918 1 97 63 GLY B O 1
ATOM 1526 N N . LEU B 1 64 ? 8.531 -1.024 -6.008 1 97 64 LEU B N 1
ATOM 1527 C CA . LEU B 1 64 ? 8.977 -0.701 -7.359 1 97 64 LEU B CA 1
ATOM 1528 C C . LEU B 1 64 ? 10.484 -0.478 -7.395 1 97 64 LEU B C 1
ATOM 1530 O O . LEU B 1 64 ? 11.164 -0.978 -8.289 1 97 64 LEU B O 1
ATOM 1534 N N . ARG B 1 65 ? 10.945 0.247 -6.465 1 94.75 65 ARG B N 1
ATOM 1535 C CA . ARG B 1 65 ? 12.375 0.502 -6.402 1 94.75 65 ARG B CA 1
ATOM 1536 C C . ARG B 1 65 ? 13.156 -0.79 -6.172 1 94.75 65 ARG B C 1
ATOM 1538 O O . ARG B 1 65 ? 14.164 -1.044 -6.836 1 94.75 65 ARG B O 1
ATOM 1545 N N . SER B 1 66 ? 12.695 -1.509 -5.254 1 94.25 66 SER B N 1
ATOM 1546 C CA . SER B 1 66 ? 13.352 -2.777 -4.945 1 94.25 66 SER B CA 1
ATOM 1547 C C . SER B 1 66 ? 13.398 -3.688 -6.168 1 94.25 66 SER B C 1
ATOM 1549 O O . SER B 1 66 ? 14.414 -4.328 -6.434 1 94.25 66 SER B O 1
ATOM 1551 N N . ARG B 1 67 ? 12.344 -3.768 -6.824 1 94.25 67 ARG B N 1
ATOM 1552 C CA . ARG B 1 67 ? 12.289 -4.59 -8.031 1 94.25 67 ARG B CA 1
ATOM 1553 C C . ARG B 1 67 ? 13.297 -4.109 -9.07 1 94.25 67 ARG B C 1
ATOM 1555 O O . ARG B 1 67 ? 13.992 -4.918 -9.688 1 94.25 67 ARG B O 1
ATOM 1562 N N . GLY B 1 68 ? 13.367 -2.836 -9.219 1 93.06 68 GLY B N 1
ATOM 1563 C CA . GLY B 1 68 ? 14.289 -2.254 -10.188 1 93.06 68 GLY B CA 1
ATOM 1564 C C . GLY B 1 68 ? 15.742 -2.482 -9.836 1 93.06 68 GLY B C 1
ATOM 1565 O O . GLY B 1 68 ? 16.578 -2.645 -10.727 1 93.06 68 GLY B O 1
ATOM 1566 N N . LEU B 1 69 ? 16.016 -2.551 -8.57 1 91.44 69 LEU B N 1
ATOM 1567 C CA . LEU B 1 69 ? 17.375 -2.707 -8.109 1 91.44 69 LEU B CA 1
ATOM 1568 C C . LEU B 1 69 ? 17.75 -4.18 -7.957 1 91.44 69 LEU B C 1
ATOM 1570 O O . LEU B 1 69 ? 18.906 -4.52 -7.719 1 91.44 69 LEU B O 1
ATOM 1574 N N . GLY B 1 70 ? 16.734 -5 -8.047 1 91.44 70 GLY B N 1
ATOM 1575 C CA . GLY B 1 70 ? 16.984 -6.418 -7.828 1 91.44 70 GLY B CA 1
ATOM 1576 C C . GLY B 1 70 ? 17.328 -6.75 -6.391 1 91.44 70 GLY B C 1
ATOM 1577 O O . GLY B 1 70 ? 18.219 -7.562 -6.133 1 91.44 70 GLY B O 1
ATOM 1578 N N . GLU B 1 71 ? 16.688 -6.109 -5.477 1 92.81 71 GLU B N 1
ATOM 1579 C CA . GLU B 1 71 ? 16.953 -6.336 -4.059 1 92.81 71 GLU B CA 1
ATOM 1580 C C . GLU B 1 71 ? 16.359 -7.668 -3.598 1 92.81 71 GLU B C 1
ATOM 1582 O O . GLU B 1 71 ? 15.336 -8.117 -4.129 1 92.81 71 GLU B O 1
ATOM 1587 N N . SER B 1 72 ? 17 -8.227 -2.598 1 93.12 72 SER B N 1
ATOM 1588 C CA . SER B 1 72 ? 16.438 -9.391 -1.936 1 93.12 72 SER B CA 1
ATOM 1589 C C . SER B 1 72 ? 15.234 -9.016 -1.08 1 93.12 72 SER B C 1
ATOM 1591 O O . SER B 1 72 ? 15.008 -7.836 -0.81 1 93.12 72 SER B O 1
ATOM 1593 N N . LYS B 1 73 ? 14.5 -10.055 -0.707 1 94 73 LYS B N 1
ATOM 1594 C CA . LYS B 1 73 ? 13.383 -9.844 0.209 1 94 73 LYS B CA 1
ATOM 1595 C C . LYS B 1 73 ? 13.844 -9.125 1.479 1 94 73 LYS B C 1
ATOM 1597 O O . LYS B 1 73 ? 13.18 -8.203 1.949 1 94 73 LYS B O 1
ATOM 1602 N N . GLY B 1 74 ? 14.945 -9.617 2.027 1 95.25 74 GLY B N 1
ATOM 1603 C CA . GLY B 1 74 ? 15.477 -9.023 3.24 1 95.25 74 GLY B CA 1
ATOM 1604 C C . GLY B 1 74 ? 15.844 -7.559 3.074 1 95.25 74 GLY B C 1
ATOM 1605 O O .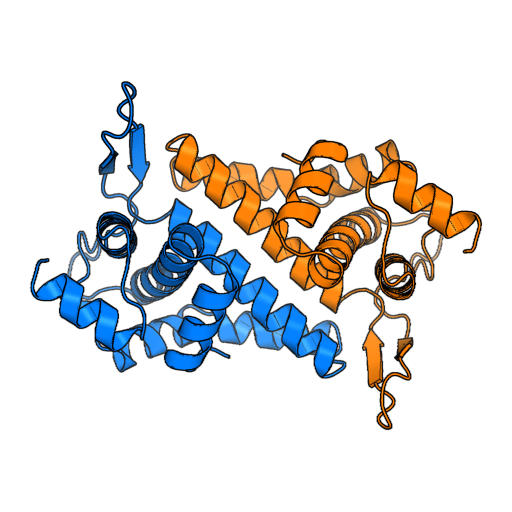 GLY B 1 74 ? 15.508 -6.73 3.924 1 95.25 74 GLY B O 1
ATOM 1606 N N . GLU B 1 75 ? 16.516 -7.219 2.018 1 95.19 75 GLU B N 1
ATOM 1607 C CA . GLU B 1 75 ? 16.906 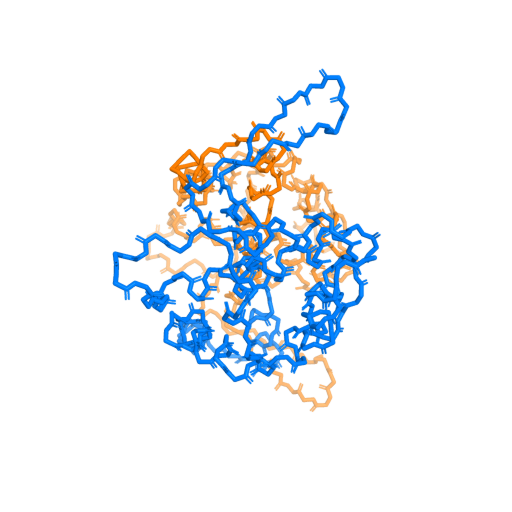-5.844 1.737 1 95.19 75 GLU B CA 1
ATOM 1608 C C . GLU B 1 75 ? 15.688 -4.945 1.562 1 95.19 75 GLU B C 1
ATOM 1610 O O . GLU B 1 75 ? 15.648 -3.832 2.092 1 95.19 75 GLU B O 1
ATOM 1615 N N . ALA B 1 76 ? 14.734 -5.441 0.801 1 95.06 76 ALA B N 1
ATOM 1616 C CA . ALA B 1 76 ? 13.516 -4.676 0.558 1 95.06 76 ALA B CA 1
ATOM 1617 C C . ALA B 1 76 ? 12.742 -4.449 1.854 1 95.06 76 ALA B C 1
ATOM 1619 O O . ALA B 1 76 ? 12.234 -3.354 2.096 1 95.06 76 ALA B O 1
ATOM 1620 N N . SER B 1 77 ? 12.648 -5.488 2.664 1 95.69 77 SER B N 1
ATOM 1621 C CA . SER B 1 77 ? 11.945 -5.383 3.941 1 95.69 77 SER B CA 1
ATOM 1622 C C . SER B 1 77 ? 12.617 -4.367 4.855 1 95.69 77 SER B C 1
ATOM 1624 O O . SER B 1 77 ? 11.945 -3.568 5.508 1 95.69 77 SER B O 1
ATOM 1626 N N . ASP B 1 78 ? 13.891 -4.414 4.883 1 96.75 78 ASP B N 1
ATOM 1627 C CA . ASP B 1 78 ? 14.641 -3.467 5.695 1 96.75 78 ASP B CA 1
ATOM 1628 C C . ASP B 1 78 ? 14.445 -2.037 5.199 1 96.75 78 ASP B C 1
ATOM 1630 O O . ASP B 1 78 ? 14.273 -1.114 5.996 1 96.75 78 ASP B O 1
ATOM 1634 N N . ARG B 1 79 ? 14.484 -1.872 3.953 1 95.5 79 ARG B N 1
ATOM 1635 C CA . ARG B 1 79 ? 14.266 -0.552 3.369 1 95.5 79 ARG B CA 1
ATOM 1636 C C . ARG B 1 79 ? 12.875 -0.032 3.693 1 95.5 79 ARG B C 1
ATOM 1638 O O . ARG B 1 79 ? 12.711 1.131 4.07 1 95.5 79 ARG B O 1
ATOM 1645 N N . LEU B 1 80 ? 11.898 -0.895 3.529 1 96.88 80 LEU B N 1
ATOM 1646 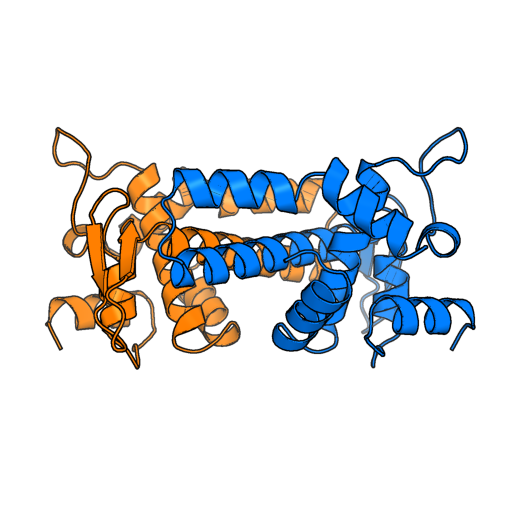C CA . LEU B 1 80 ? 10.531 -0.502 3.838 1 96.88 80 LEU B CA 1
ATOM 1647 C C . LEU B 1 80 ? 10.406 -0.077 5.297 1 96.88 80 LEU B C 1
ATOM 1649 O O . LEU B 1 80 ? 9.852 0.987 5.59 1 96.88 80 LEU B O 1
ATOM 1653 N N . LYS B 1 81 ? 10.938 -0.883 6.137 1 97.25 81 LYS B N 1
ATOM 1654 C CA . LYS B 1 81 ? 10.883 -0.591 7.566 1 97.25 81 LYS B CA 1
ATOM 1655 C C . LYS B 1 81 ? 11.469 0.783 7.871 1 97.25 81 LYS B C 1
ATOM 1657 O O . LYS B 1 81 ? 10.914 1.539 8.672 1 97.25 81 LYS B O 1
ATOM 1662 N N . ASN B 1 82 ? 12.531 1.073 7.24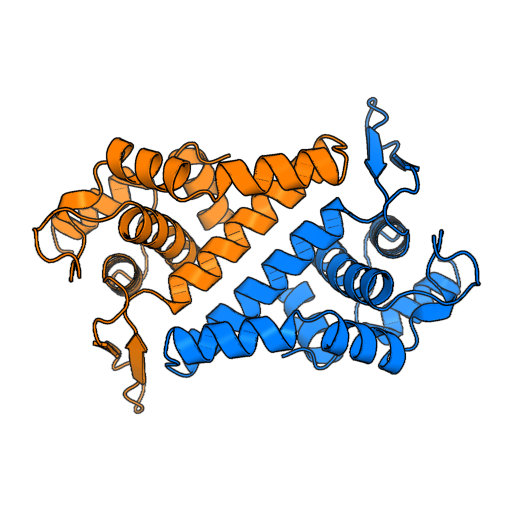6 1 96.94 82 ASN B N 1
ATOM 1663 C CA . ASN B 1 82 ? 13.195 2.352 7.469 1 96.94 82 ASN B CA 1
ATOM 1664 C C . ASN B 1 82 ? 12.383 3.514 6.91 1 96.94 82 ASN B C 1
ATOM 1666 O O . ASN B 1 82 ? 12.242 4.547 7.562 1 96.94 82 ASN B O 1
ATOM 1670 N N . ILE B 1 83 ? 11.859 3.34 5.766 1 97 83 ILE B N 1
ATOM 1671 C CA . ILE B 1 83 ? 11.148 4.402 5.059 1 97 83 ILE B CA 1
ATOM 1672 C C . ILE B 1 83 ? 9.852 4.734 5.789 1 97 83 ILE B C 1
ATOM 1674 O O . ILE B 1 83 ? 9.5 5.906 5.949 1 97 83 ILE B O 1
ATOM 1678 N N . VAL B 1 84 ? 9.203 3.662 6.293 1 97.31 84 VAL B N 1
ATOM 1679 C CA . VAL B 1 84 ? 7.867 3.881 6.824 1 97.31 84 VAL B CA 1
ATOM 1680 C C . VAL B 1 84 ? 7.934 4.066 8.336 1 97.31 84 VAL B C 1
ATOM 1682 O O . VAL B 1 84 ? 6.906 4.219 9 1 97.31 84 VAL B O 1
ATOM 1685 N N . SER B 1 85 ? 9.125 4.062 8.844 1 97.69 85 SER B N 1
ATOM 1686 C CA . SER B 1 85 ? 9.25 4.199 10.289 1 97.69 85 SER B CA 1
ATOM 1687 C C . SER B 1 85 ? 8.727 5.551 10.766 1 97.69 85 SER B C 1
ATOM 1689 O O . SER B 1 85 ? 8.883 6.559 10.07 1 97.69 85 SER B O 1
ATOM 1691 N N . ASN B 1 86 ? 8.156 5.504 11.953 1 97.31 86 ASN B N 1
ATOM 1692 C CA . ASN B 1 86 ? 7.727 6.762 12.555 1 97.31 86 ASN B CA 1
ATOM 1693 C C . ASN B 1 86 ? 8.867 7.77 12.633 1 97.31 86 ASN B C 1
ATOM 1695 O O . ASN B 1 86 ? 8.68 8.961 12.375 1 97.31 86 ASN B O 1
ATOM 1699 N N . LYS B 1 87 ? 10 7.305 12.977 1 97.19 87 LYS B N 1
ATOM 1700 C CA . LYS B 1 87 ? 11.164 8.18 13.102 1 97.19 87 LYS B CA 1
ATOM 1701 C C . LYS B 1 87 ? 11.453 8.891 11.781 1 97.19 87 LYS B C 1
ATOM 1703 O O . LYS B 1 87 ? 11.602 10.117 11.758 1 97.19 87 LYS B O 1
ATOM 1708 N N . ASN B 1 88 ? 11.523 8.156 10.672 1 97.81 88 ASN B N 1
ATOM 1709 C CA . ASN B 1 88 ? 11.836 8.75 9.375 1 97.81 88 ASN B CA 1
ATOM 1710 C C . ASN B 1 88 ? 10.734 9.688 8.906 1 97.81 88 ASN B C 1
ATOM 1712 O O . ASN B 1 88 ? 11 10.82 8.5 1 97.81 88 ASN B O 1
ATOM 1716 N N . LEU B 1 89 ? 9.508 9.266 8.992 1 98.19 89 LEU B N 1
ATOM 1717 C CA . LEU B 1 89 ? 8.391 10.062 8.508 1 98.19 89 LEU B CA 1
ATOM 1718 C C . LEU B 1 89 ? 8.203 11.312 9.359 1 98.19 89 LEU B C 1
ATOM 1720 O O . LEU B 1 89 ? 7.824 12.367 8.852 1 98.19 89 LEU B O 1
ATOM 1724 N N . ALA B 1 90 ? 8.461 11.141 10.656 1 97.19 90 ALA B N 1
ATOM 1725 C CA . ALA B 1 90 ? 8.398 12.312 11.523 1 97.19 90 ALA B CA 1
ATOM 1726 C C . ALA B 1 90 ? 9.469 13.328 11.156 1 97.19 90 ALA B C 1
ATOM 1728 O O . ALA B 1 90 ? 9.234 14.539 11.203 1 97.19 90 ALA B O 1
ATOM 1729 N N . SER B 1 91 ? 10.656 12.859 10.805 1 97.69 91 SER B N 1
ATOM 1730 C CA . SER B 1 91 ? 11.727 13.75 10.367 1 97.69 91 SER B CA 1
ATOM 1731 C C . SER B 1 91 ? 11.328 14.5 9.102 1 97.69 91 SER B C 1
ATOM 1733 O O . SER B 1 91 ? 11.617 15.695 8.969 1 97.69 91 SER B O 1
ATOM 1735 N N . ILE B 1 92 ? 10.664 13.852 8.211 1 97.56 92 ILE B N 1
ATOM 1736 C CA . ILE B 1 92 ? 10.188 14.461 6.973 1 97.56 92 ILE B CA 1
ATOM 1737 C C . ILE B 1 92 ? 9.133 15.523 7.297 1 97.56 92 ILE B C 1
ATOM 1739 O O . ILE B 1 92 ? 9.148 16.609 6.727 1 97.56 92 ILE B O 1
ATOM 1743 N N . PHE B 1 93 ? 8.266 15.172 8.18 1 96.62 93 PHE B N 1
ATOM 1744 C CA . PHE B 1 93 ? 7.258 16.094 8.68 1 96.62 93 PHE B CA 1
ATOM 1745 C C . PHE B 1 93 ? 7.895 17.375 9.188 1 96.62 93 PHE B C 1
ATOM 1747 O O . PHE B 1 93 ? 7.457 18.484 8.844 1 96.62 93 PHE B O 1
ATOM 1754 N N . ASP B 1 94 ? 8.891 17.234 9.969 1 96.31 94 ASP B N 1
ATOM 1755 C CA . ASP B 1 94 ? 9.562 18.375 10.57 1 96.31 94 ASP B CA 1
ATOM 1756 C C . ASP B 1 94 ? 10.344 19.172 9.523 1 96.31 94 ASP B C 1
ATOM 1758 O O . ASP B 1 94 ? 10.312 20.406 9.523 1 96.31 94 ASP B O 1
ATOM 1762 N N . THR B 1 95 ? 11.023 18.516 8.648 1 96.19 95 THR B N 1
ATOM 1763 C CA . THR B 1 95 ? 11.812 19.172 7.602 1 96.19 95 THR B CA 1
ATOM 1764 C C . THR B 1 95 ? 10.906 19.984 6.684 1 96.19 95 THR B C 1
ATOM 1766 O O . THR B 1 95 ? 11.273 21.094 6.266 1 96.19 95 THR B O 1
ATOM 1769 N N . ALA B 1 96 ? 9.727 19.453 6.441 1 95.12 96 ALA B N 1
ATOM 1770 C CA . ALA B 1 96 ? 8.773 20.141 5.559 1 95.12 96 ALA B CA 1
ATOM 1771 C C . ALA B 1 96 ? 7.988 21.203 6.32 1 95.12 96 ALA B C 1
ATOM 1773 O O . ALA B 1 96 ? 7.176 21.922 5.73 1 95.12 96 ALA B O 1
ATOM 1774 N N . GLN B 1 97 ? 8.148 21.266 7.637 1 93.56 97 GLN B N 1
ATOM 1775 C CA . GLN B 1 97 ? 7.516 22.266 8.492 1 93.56 97 GLN B CA 1
ATOM 1776 C C . GLN B 1 97 ? 5.996 22.203 8.383 1 93.56 97 GLN B C 1
ATOM 1778 O O . GLN B 1 97 ? 5.34 23.219 8.156 1 93.56 97 GLN B O 1
ATOM 1783 N N . LEU B 1 98 ? 5.488 21.016 8.68 1 93.12 98 LEU B N 1
ATOM 1784 C CA . LEU B 1 98 ? 4.055 20.781 8.523 1 93.12 98 LEU B CA 1
ATOM 1785 C C . LEU B 1 98 ? 3.316 21.047 9.836 1 93.12 98 LEU B C 1
ATOM 1787 O O . LEU B 1 98 ? 2.086 21.125 9.859 1 93.12 98 LEU B O 1
ATOM 1791 N N . GLY B 1 99 ? 3.941 21.234 10.883 1 88.31 99 GLY B N 1
ATOM 1792 C CA . GLY B 1 99 ? 3.441 21.297 12.242 1 88.31 99 GLY B CA 1
ATOM 1793 C C . GLY B 1 99 ? 2.318 22.297 12.414 1 88.31 99 GLY B C 1
ATOM 1794 O O . GLY B 1 99 ? 1.229 21.953 12.875 1 88.31 99 GLY B O 1
ATOM 1795 N N . PRO B 1 100 ? 2.494 23.5 11.984 1 85.81 100 PRO B N 1
ATOM 1796 C CA . PRO B 1 100 ? 1.512 24.562 12.219 1 85.81 100 PRO B CA 1
ATOM 1797 C C . PRO B 1 100 ? 0.172 24.281 11.539 1 85.81 100 PRO B C 1
ATOM 1799 O O . PRO B 1 100 ? -0.83 24.922 11.859 1 85.81 100 PRO B O 1
ATOM 1802 N N . HIS B 1 101 ? 0.109 23.297 10.773 1 84.38 101 HIS B N 1
ATOM 1803 C CA . HIS B 1 101 ? -1.076 23.078 9.945 1 84.38 101 HIS B CA 1
ATOM 1804 C C . HIS B 1 101 ? -1.906 21.906 10.477 1 84.38 101 HIS B C 1
ATOM 1806 O O . HIS B 1 101 ? -3.027 21.688 10.016 1 84.38 101 HIS B O 1
ATOM 1812 N N . VAL B 1 102 ? -1.388 21.203 11.406 1 87.94 102 VAL B N 1
ATOM 1813 C CA . VAL B 1 102 ? -2.045 19.984 11.891 1 87.94 102 VAL B CA 1
ATOM 1814 C C . VAL B 1 102 ? -3.166 20.359 12.859 1 87.94 102 VAL B C 1
ATOM 1816 O O . VAL B 1 102 ? -2.99 21.219 13.719 1 87.94 102 VAL B O 1
ATOM 1819 N N . ILE B 1 103 ? -4.285 19.688 12.617 1 81.88 103 ILE B N 1
ATOM 1820 C CA . ILE B 1 103 ? -5.457 19.938 13.445 1 81.88 103 ILE B CA 1
ATOM 1821 C C . ILE B 1 103 ? -5.688 18.734 14.375 1 81.88 103 ILE B C 1
ATOM 1823 O O . ILE B 1 103 ? -5.707 17.594 13.922 1 81.88 103 ILE B O 1
ATOM 1827 N N . GLY B 1 104 ? -6.012 18.969 15.664 1 74.62 104 GLY B N 1
ATOM 1828 C CA . GLY B 1 104 ? -6.41 17.953 16.625 1 74.62 104 GLY B CA 1
ATOM 1829 C C . GLY B 1 104 ? -5.246 17.125 17.125 1 74.62 104 GLY B C 1
ATOM 1830 O O . GLY B 1 104 ? -5.277 15.891 17.047 1 74.62 104 GLY B O 1
ATOM 1831 N N . ASN B 1 105 ? -4.266 17.672 17.781 1 64.88 105 ASN B N 1
ATOM 1832 C CA . ASN B 1 105 ? -3.152 16.938 18.375 1 64.88 105 ASN B CA 1
ATOM 1833 C C . ASN B 1 105 ? -3.562 16.266 19.672 1 64.88 105 ASN B C 1
ATOM 1835 O O . ASN B 1 105 ? -3.955 16.938 20.625 1 64.88 105 ASN B O 1
ATOM 1839 N N . PRO B 1 106 ? -3.645 14.945 19.562 1 60.41 106 PRO B N 1
ATOM 1840 C CA . PRO B 1 106 ? -4.141 14.273 20.766 1 60.41 106 PRO B CA 1
ATOM 1841 C C . PRO B 1 106 ? -3.188 14.414 21.953 1 60.41 106 PRO B C 1
ATOM 1843 O O . PRO B 1 106 ? -3.555 14.094 23.094 1 60.41 106 PRO B O 1
ATOM 1846 N N . SER B 1 107 ? -1.943 14.805 21.672 1 63.22 107 SER B N 1
ATOM 1847 C CA . SER B 1 107 ? -0.999 14.781 22.781 1 63.22 107 SER B CA 1
ATOM 1848 C C . SER B 1 107 ? -1.344 15.852 23.812 1 63.22 107 SER B C 1
ATOM 1850 O O . SER B 1 107 ? -1.87 16.906 23.469 1 63.22 107 SER B O 1
ATOM 1852 N N . GLN B 1 108 ? -1.324 15.492 25.062 1 54.31 108 GLN B N 1
ATOM 1853 C CA . GLN B 1 108 ? -1.612 16.281 26.25 1 54.31 108 GLN B CA 1
ATOM 1854 C C . GLN B 1 108 ? -0.705 17.5 26.328 1 54.31 108 GLN B C 1
ATOM 1856 O O . GLN B 1 108 ? -1.089 18.531 26.891 1 54.31 108 GLN B O 1
ATOM 1861 N N . TRP B 1 109 ? 0.463 17.344 25.938 1 56.47 109 TRP B N 1
ATOM 1862 C CA . TRP B 1 109 ? 1.402 18.406 26.25 1 56.47 109 TRP B CA 1
ATOM 1863 C C . TRP B 1 109 ? 1.659 19.281 25.031 1 56.47 109 TRP B C 1
ATOM 1865 O O . TRP B 1 109 ? 2.664 19.984 24.969 1 56.47 109 TRP B O 1
ATOM 1875 N N . GLY B 1 110 ? 0.907 19.156 24.078 1 65.94 110 GLY B N 1
ATOM 1876 C CA . GLY B 1 110 ? 0.951 20.078 22.953 1 65.94 110 GLY B CA 1
ATOM 1877 C C . GLY B 1 110 ? 1.88 19.625 21.844 1 65.94 110 GLY B C 1
ATOM 1878 O O . GLY B 1 110 ? 1.708 20.016 20.688 1 65.94 110 GLY B O 1
ATOM 1879 N N . ALA B 1 111 ? 2.916 18.812 22.328 1 82.69 111 ALA B N 1
ATOM 1880 C CA . ALA B 1 111 ? 3.828 18.406 21.266 1 82.69 111 ALA B CA 1
ATOM 1881 C C . ALA B 1 111 ? 3.221 17.281 20.422 1 82.69 111 ALA B C 1
ATOM 1883 O O . ALA B 1 111 ? 2.594 16.375 20.953 1 82.69 111 ALA B O 1
ATOM 1884 N N . ILE B 1 112 ? 3.385 17.547 19.188 1 89.56 112 ILE B N 1
ATOM 1885 C CA . ILE B 1 112 ? 2.873 16.516 18.281 1 89.56 112 ILE B CA 1
ATOM 1886 C C . ILE B 1 112 ? 3.77 15.289 18.328 1 89.56 112 ILE B C 1
ATOM 1888 O O . ILE B 1 112 ? 4.992 15.398 18.188 1 89.56 112 ILE B O 1
ATOM 1892 N N . SER B 1 113 ? 3.234 14.109 18.562 1 92.12 113 SER B N 1
ATOM 1893 C CA . SER B 1 113 ? 4 12.867 18.688 1 92.12 113 SER B CA 1
ATOM 1894 C C . SER B 1 113 ? 4.582 12.453 17.344 1 92.12 113 SER B C 1
ATOM 1896 O O . SER B 1 113 ? 4.078 12.852 16.281 1 92.12 113 SER B O 1
ATOM 1898 N N . ALA B 1 114 ? 5.676 11.656 17.406 1 94.06 114 ALA B N 1
ATOM 1899 C CA . ALA B 1 114 ? 6.27 11.109 16.188 1 94.06 114 ALA B CA 1
ATOM 1900 C C . ALA B 1 114 ? 5.238 10.312 15.383 1 94.06 114 ALA B C 1
ATOM 1902 O O . ALA B 1 114 ? 5.219 10.375 14.156 1 94.06 114 ALA B O 1
ATOM 1903 N N . LYS B 1 115 ? 4.41 9.594 16.078 1 94.75 115 LYS B N 1
ATOM 1904 C CA . LYS B 1 115 ? 3.379 8.805 15.414 1 94.75 115 LYS B CA 1
ATOM 1905 C C . LYS B 1 115 ? 2.398 9.703 14.664 1 94.75 115 LYS B C 1
ATOM 1907 O O . LYS B 1 115 ? 2.045 9.422 13.516 1 94.75 115 LYS B O 1
ATOM 1912 N N . THR B 1 116 ? 1.933 10.719 15.281 1 94.12 116 THR B N 1
ATOM 1913 C CA . THR B 1 116 ? 1.004 11.648 14.648 1 94.12 116 THR B CA 1
ATOM 1914 C C . THR B 1 116 ? 1.651 12.312 13.438 1 94.12 116 THR B C 1
ATOM 1916 O O . THR B 1 116 ? 1.029 12.438 12.383 1 94.12 116 THR B O 1
ATOM 1919 N N . LYS B 1 117 ? 2.887 12.734 13.641 1 95.75 117 LYS B N 1
ATOM 1920 C CA . LYS B 1 117 ? 3.621 13.344 12.539 1 95.75 117 LYS B CA 1
ATOM 1921 C C . LYS B 1 117 ? 3.705 12.398 11.344 1 95.75 117 LYS B C 1
ATOM 1923 O O . LYS B 1 117 ? 3.426 12.797 10.211 1 95.75 117 LYS B O 1
ATOM 1928 N N . ALA B 1 118 ? 4.129 11.188 11.641 1 97.25 118 ALA B N 1
ATOM 1929 C CA . ALA B 1 118 ? 4.234 10.172 10.594 1 97.25 118 ALA B CA 1
ATOM 1930 C C . ALA B 1 118 ? 2.893 9.961 9.898 1 97.25 118 ALA B C 1
ATOM 1932 O O . ALA B 1 118 ? 2.828 9.875 8.672 1 97.25 118 ALA B O 1
ATOM 1933 N N . THR B 1 119 ? 1.844 9.922 10.664 1 96.69 119 THR B N 1
ATOM 1934 C CA . THR B 1 119 ? 0.501 9.688 10.148 1 96.69 119 THR B CA 1
ATOM 1935 C C . THR B 1 119 ? 0.079 10.812 9.211 1 96.69 119 THR B C 1
ATOM 1937 O O . THR B 1 119 ? -0.556 10.57 8.18 1 96.69 119 THR B O 1
ATOM 1940 N N . VAL B 1 120 ? 0.432 11.992 9.555 1 96.44 120 VAL B N 1
ATOM 1941 C CA . VAL B 1 120 ? 0.083 13.133 8.727 1 96.44 120 VAL B CA 1
ATOM 1942 C C . VAL B 1 120 ? 0.781 13.016 7.371 1 96.44 120 VAL B C 1
ATOM 1944 O O . VAL B 1 120 ? 0.17 13.258 6.324 1 96.44 120 VAL B O 1
ATOM 1947 N N . VAL B 1 121 ? 2.037 12.641 7.363 1 97.69 121 VAL B N 1
ATOM 1948 C CA . VAL B 1 121 ? 2.779 12.477 6.117 1 97.69 121 VAL B CA 1
ATOM 1949 C C . VAL B 1 121 ? 2.109 11.414 5.254 1 97.69 121 VAL B C 1
ATOM 1951 O O . VAL B 1 121 ? 1.878 11.625 4.059 1 97.69 121 VAL B O 1
ATOM 1954 N N . GLU B 1 122 ? 1.791 10.305 5.863 1 98.56 122 GLU B N 1
ATOM 1955 C CA . GLU B 1 122 ? 1.097 9.242 5.148 1 98.56 122 GLU B CA 1
ATOM 1956 C C . GLU B 1 122 ? -0.234 9.727 4.586 1 98.56 122 GLU B C 1
ATOM 1958 O O . GLU B 1 122 ? -0.543 9.492 3.414 1 98.56 122 GLU B O 1
ATOM 1963 N N . ALA B 1 123 ? -0.935 10.406 5.41 1 98.06 123 ALA B N 1
ATOM 1964 C CA . ALA B 1 123 ?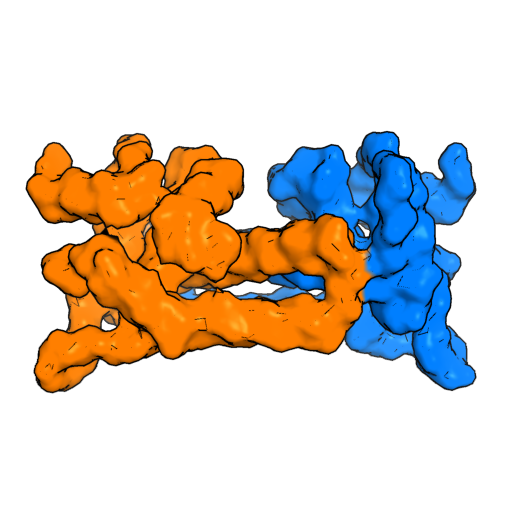 -2.262 10.883 5.027 1 98.06 123 ALA B CA 1
ATOM 1965 C C . ALA B 1 123 ? -2.176 11.875 3.871 1 98.06 123 ALA B C 1
ATOM 1967 O O . ALA B 1 123 ? -3.047 11.898 2.998 1 98.06 123 ALA B O 1
ATOM 1968 N N . LEU B 1 124 ? -1.165 12.68 3.889 1 97.88 124 LEU B N 1
ATOM 1969 C CA . LEU B 1 124 ? -0.981 13.625 2.787 1 97.88 124 LEU B CA 1
ATOM 1970 C C . LEU B 1 124 ? -0.744 12.883 1.475 1 97.88 124 LEU B C 1
ATOM 1972 O O . LEU B 1 124 ? -1.301 13.25 0.439 1 97.88 124 LEU B O 1
ATOM 1976 N N . LEU B 1 125 ? 0.025 11.867 1.524 1 98.56 125 LEU B N 1
ATOM 1977 C CA . LEU B 1 125 ? 0.222 11.047 0.335 1 98.56 125 LEU B CA 1
ATOM 1978 C C . LEU B 1 125 ? -1.097 10.438 -0.129 1 98.56 125 LEU B C 1
ATOM 1980 O O . LEU B 1 125 ? -1.404 10.453 -1.323 1 98.56 125 LEU B O 1
ATOM 1984 N N . GLY B 1 126 ? -1.812 9.93 0.841 1 98.75 126 GLY B N 1
ATOM 1985 C CA . GLY B 1 126 ? -3.125 9.398 0.519 1 98.75 126 GLY B CA 1
ATOM 1986 C C . GLY B 1 126 ? -4.055 10.422 -0.104 1 98.75 126 GLY B C 1
ATOM 1987 O O . GLY B 1 126 ? -4.773 10.117 -1.058 1 98.75 126 GLY B O 1
ATOM 1988 N N . ALA B 1 127 ? -4.055 11.586 0.409 1 98.38 127 ALA B N 1
ATOM 1989 C CA . ALA B 1 127 ? -4.891 12.664 -0.105 1 98.38 127 ALA B CA 1
ATOM 1990 C C . ALA B 1 127 ? -4.516 13.016 -1.544 1 98.38 127 ALA B C 1
ATOM 1992 O O . ALA B 1 127 ? -5.391 13.227 -2.385 1 98.38 127 ALA B O 1
ATOM 1993 N N . VAL B 1 128 ? -3.244 13.086 -1.815 1 98.62 128 VAL B N 1
ATOM 1994 C CA . VAL B 1 128 ? -2.775 13.398 -3.16 1 98.62 128 VAL B CA 1
ATOM 1995 C C . VAL B 1 128 ? -3.215 12.312 -4.133 1 98.62 128 VAL B C 1
ATOM 1997 O O . VAL B 1 128 ? -3.648 12.609 -5.25 1 98.62 128 VAL B O 1
ATOM 2000 N N . TYR B 1 129 ? -3.096 11.125 -3.686 1 98.81 129 TYR B N 1
ATOM 2001 C CA . TYR B 1 129 ? -3.537 10.008 -4.516 1 98.81 129 TYR B CA 1
ATOM 2002 C C . TYR B 1 129 ? -5.016 10.141 -4.871 1 98.81 129 TYR B C 1
ATOM 2004 O O . TYR B 1 129 ? -5.395 9.992 -6.035 1 98.81 129 TYR B O 1
ATOM 2012 N N . VAL B 1 130 ? -5.828 10.391 -3.906 1 98.25 130 VAL B N 1
ATOM 2013 C CA . VAL B 1 130 ? -7.266 10.516 -4.133 1 98.25 130 VAL B CA 1
ATOM 2014 C C . VAL B 1 130 ? -7.547 11.711 -5.039 1 98.25 130 VAL B C 1
ATOM 2016 O O . VAL B 1 130 ? -8.453 11.664 -5.871 1 98.25 130 VAL B O 1
ATOM 2019 N N . ASP B 1 131 ? -6.777 12.711 -4.902 1 98.12 131 ASP B N 1
ATOM 2020 C CA . ASP B 1 131 ? -6.977 13.961 -5.629 1 98.12 131 ASP B CA 1
ATOM 2021 C C . ASP B 1 131 ? -6.516 13.836 -7.078 1 98.12 131 ASP B C 1
ATOM 2023 O O . ASP B 1 131 ? -7.188 14.32 -7.992 1 98.12 131 ASP B O 1
ATOM 2027 N N . ALA B 1 132 ? -5.32 13.102 -7.281 1 98.38 132 ALA B N 1
ATOM 2028 C CA . ALA B 1 132 ? -4.695 13.266 -8.594 1 98.38 132 ALA B CA 1
ATOM 2029 C C . ALA B 1 132 ? -4.039 11.961 -9.047 1 98.38 132 ALA B C 1
ATOM 2031 O O . ALA B 1 132 ? -3.363 11.93 -10.078 1 98.38 132 ALA B O 1
ATOM 2032 N N . GLY B 1 133 ? -4.168 10.961 -8.32 1 98.06 133 GLY B N 1
ATOM 2033 C CA . GLY B 1 133 ? -3.688 9.656 -8.758 1 98.06 133 GLY B CA 1
ATOM 2034 C C . GLY B 1 133 ? -2.32 9.312 -8.203 1 98.06 133 GLY B C 1
ATOM 2035 O O . GLY B 1 133 ? -1.712 10.109 -7.488 1 98.06 133 GLY B O 1
ATOM 2036 N N . ILE B 1 134 ? -1.815 8.102 -8.57 1 98.31 134 ILE B N 1
ATOM 2037 C CA . ILE B 1 134 ? -0.66 7.523 -7.898 1 98.31 134 ILE B CA 1
ATOM 2038 C C . ILE B 1 134 ? 0.618 8.211 -8.375 1 98.31 134 ILE B C 1
ATOM 2040 O O . ILE B 1 134 ? 1.566 8.375 -7.605 1 98.31 134 ILE B O 1
ATOM 2044 N N . GLU B 1 135 ? 0.659 8.586 -9.625 1 97.81 135 GLU B N 1
ATOM 2045 C CA . GLU B 1 135 ? 1.851 9.273 -10.117 1 97.81 135 GLU B CA 1
ATOM 2046 C C . GLU B 1 135 ? 2.07 10.594 -9.383 1 97.81 135 GLU B C 1
ATOM 2048 O O . GLU B 1 135 ? 3.209 10.969 -9.102 1 97.81 135 GLU B O 1
ATOM 2053 N N . ALA B 1 136 ? 0.98 11.273 -9.109 1 98.38 136 ALA B N 1
ATOM 2054 C CA . ALA B 1 136 ? 1.08 12.5 -8.32 1 98.38 136 ALA B CA 1
ATOM 2055 C C . ALA B 1 136 ? 1.595 12.219 -6.914 1 98.38 136 ALA B C 1
ATOM 2057 O O . ALA B 1 136 ? 2.402 12.977 -6.375 1 98.38 136 ALA B O 1
ATOM 2058 N N . ALA B 1 137 ? 1.122 11.156 -6.328 1 98.5 137 ALA B N 1
ATOM 2059 C CA . ALA B 1 137 ? 1.58 10.781 -4.992 1 98.5 137 ALA B CA 1
ATOM 2060 C C . ALA B 1 137 ? 3.074 10.469 -4.992 1 98.5 137 ALA B C 1
ATOM 2062 O O . ALA B 1 137 ? 3.797 10.859 -4.074 1 98.5 137 ALA B O 1
ATOM 2063 N N . PHE B 1 138 ? 3.527 9.766 -6.059 1 98.06 138 PHE B N 1
ATOM 2064 C CA . PHE B 1 138 ? 4.949 9.461 -6.172 1 98.06 138 PHE B CA 1
ATOM 2065 C C . PHE B 1 138 ? 5.766 10.734 -6.328 1 98.06 138 PHE B C 1
ATOM 2067 O O . PHE B 1 138 ? 6.875 10.836 -5.797 1 98.06 138 PHE B O 1
ATOM 2074 N N . ALA B 1 139 ? 5.27 11.672 -7.059 1 97.88 139 ALA B N 1
ATOM 2075 C CA . ALA B 1 139 ? 5.961 12.945 -7.215 1 97.88 139 ALA B CA 1
ATOM 2076 C C . ALA B 1 139 ? 6.133 13.648 -5.871 1 97.88 139 ALA B C 1
ATOM 2078 O O . ALA B 1 139 ? 7.18 14.234 -5.598 1 97.88 139 ALA B O 1
ATOM 2079 N N . VAL B 1 140 ? 5.137 13.586 -5.059 1 98 140 VAL B N 1
ATOM 2080 C CA . VAL B 1 140 ? 5.211 14.18 -3.729 1 98 140 VAL B CA 1
ATOM 2081 C C . VAL B 1 140 ? 6.223 13.422 -2.875 1 98 140 VAL B C 1
ATOM 2083 O O . VAL B 1 140 ? 6.969 14.031 -2.102 1 98 140 VAL B O 1
ATOM 2086 N N . MET B 1 141 ? 6.215 12.102 -2.973 1 97.38 141 MET B N 1
ATOM 2087 C CA . MET B 1 141 ? 7.215 11.297 -2.275 1 97.38 141 MET B CA 1
ATOM 2088 C C . MET B 1 141 ? 8.625 11.766 -2.611 1 97.38 141 MET B C 1
ATOM 2090 O O . MET B 1 141 ? 9.469 11.906 -1.723 1 97.38 141 MET B O 1
ATOM 2094 N N . ARG B 1 142 ? 8.828 11.984 -3.852 1 96.19 142 ARG B N 1
ATOM 2095 C CA . ARG B 1 142 ? 10.133 12.453 -4.301 1 96.19 142 ARG B CA 1
ATOM 2096 C C . ARG B 1 142 ? 10.414 13.859 -3.791 1 96.19 142 ARG B C 1
ATOM 2098 O O . ARG B 1 142 ? 11.531 14.148 -3.352 1 96.19 142 ARG B O 1
ATOM 2105 N N . HIS B 1 143 ? 9.438 14.711 -3.895 1 96.75 143 HIS B N 1
ATOM 2106 C CA . HIS B 1 143 ? 9.57 16.094 -3.447 1 96.75 143 HIS B CA 1
ATOM 2107 C C . HIS B 1 143 ? 9.945 16.156 -1.97 1 96.75 143 HIS B C 1
ATOM 2109 O O . HIS B 1 143 ? 10.781 16.969 -1.571 1 96.75 143 HIS B O 1
ATOM 2115 N N . LEU B 1 144 ? 9.352 15.258 -1.138 1 96.38 144 LEU B N 1
ATOM 2116 C CA . LEU B 1 144 ? 9.594 15.234 0.302 1 96.38 144 LEU B CA 1
ATOM 2117 C C . LEU B 1 144 ? 10.836 14.422 0.634 1 96.38 144 LEU B C 1
ATOM 2119 O O . LEU B 1 144 ? 11.18 14.25 1.807 1 96.38 144 LEU B O 1
ATOM 2123 N N . GLN B 1 145 ? 11.469 13.812 -0.388 1 93.62 145 GLN B N 1
ATOM 2124 C CA . GLN B 1 145 ? 12.703 13.047 -0.279 1 93.62 145 GLN B CA 1
ATOM 2125 C C . GLN B 1 145 ? 12.5 11.789 0.56 1 93.62 145 GLN B C 1
ATOM 2127 O O . GLN B 1 145 ? 13.336 11.461 1.404 1 93.62 145 GLN B O 1
ATOM 2132 N N . ILE B 1 146 ? 11.352 11.164 0.531 1 91.25 146 ILE B N 1
ATOM 2133 C CA . ILE B 1 146 ? 11.078 9.922 1.246 1 91.25 146 ILE B CA 1
ATOM 2134 C C . ILE B 1 146 ? 11.812 8.773 0.568 1 91.25 146 ILE B C 1
ATOM 2136 O O . ILE B 1 146 ? 12.375 7.902 1.241 1 91.25 146 ILE B O 1
ATOM 2140 N N . GLU B 1 147 ? 11.695 8.641 -0.759 1 76.44 147 GLU B N 1
ATOM 2141 C CA . GLU B 1 147 ? 12.352 7.629 -1.584 1 76.44 147 GLU B CA 1
ATOM 2142 C C . GLU B 1 147 ? 13.047 8.266 -2.785 1 76.44 147 GLU B C 1
ATOM 2144 O O . GLU B 1 147 ? 12.633 9.32 -3.266 1 76.44 147 GLU B O 1
#

Secondary structure (DSSP, 8-state):
--HHHHHHHHHHT---SSHHHHHHHTBPTT-EEEEE-SSSEEEEETTHHHHHHHHHHHHHHHHHHHHHHT--HHHHHHHHHHHT-HHHHHHHHHHTT-GGG-B----TTSPPPHHHHHHHHHHHHHHHHHHH-HHHHHHHHHHTT--/--HHHHHHHHHHT---SSHHHHHHHTBPTT-EEEEE-SSSEEEEETTHHHHHHHHHHHHHHHHHHHHHHT--HHHHHHHHHHHH-HHHHHHHHHHTT-GGG-B----TTSPPPHHHHHHHHHHHHHHHHHHH-HHHHHHHHHHTT--